Protein AF-A0A0L0G4D9-F1 (afdb_monomer_lite)

Organism: NCBI:txid667725

Radius of gyration: 20.26 Å; chains: 1; bounding box: 64×43×54 Å

Secondary structure (DSSP, 8-state):
-------------HHHHHHHHHHHTTSS--S-EEEEEEEE--STTS-HHHHHHHHH--TTHHHHTTTTS-SS-TT--B--HHHHHHH-----S-TT--HHHHHHHHHHHTT-EEEEEEEEEEE----TT-GGGTS-HHHHHHHHHHHHHHHTGGG-S-EEEE--SHHHHHHHHHS-HHHHTTEEEEEES-HHHHTTT-B--TT----B-EEEGGGGG--SSSPPPS-EEE-S-TTTSTTHHHHHHHTTPPBTTTEEE--

Foldseek 3Di:
DDDDDDDPPDDQALLNVLVCLLVVLVPDPPPAEKEFEQAAEDDPPPPVVVSVQLLPQDQSSCPQQLLAANSHDPPRTDTDPVNDVLLPDFDPPDQQPPRSNSSVLSSVVSSYGYHYHSDHPYYDYDDPPDSPVRHDPVNRLLVSLVSCCVSRQVSHQAAEEEDLDDQSVVSLVSHDPNSNVRHQAYEYQDPCQQVDPADDDPVDNDGHHYHYLCLCQDDDDSHHHDQYEYRDDPPPDPCPVVSCVVSVADRSRNYGYND

pLDDT: mean 86.11, std 17.17, range [26.81, 98.44]

Sequence (259 aa):
MQDKYTAEGGIVSDHDVHRKSIKGSAMGASKHVIVGCNVTRGDENATPRYTQWINALEGRQLLTQRYRECTLIKPTWFMSRDTFESVGSFDESGPGTPEDMIFLYKHLDNFGALAKVCEPLVMYRYHAQAQSHSVKWQDIFDLRVKHIEHHLLNRLSSFSVWSAGREGKRFYRALDPRNQTKVACFLDVKDTLIKGPGFRPSKTAVFIPIRHYTQLLVCGTDVIPRPVITCVKLNLHSGFETNMADVKLTEGYDCIYFA

InterPro domains:
  IPR029044 Nucleotide-diphospho-sugar transferases [SSF53448] (31-143)

Structure (mmCIF, N/CA/C/O backbone):
data_AF-A0A0L0G4D9-F1
#
_entry.id   AF-A0A0L0G4D9-F1
#
loop_
_atom_site.group_PDB
_atom_site.id
_atom_site.type_symbol
_atom_site.label_atom_id
_atom_site.label_alt_id
_atom_site.label_comp_id
_atom_site.label_asym_id
_atom_site.label_entity_id
_atom_site.label_seq_id
_atom_site.pdbx_PDB_ins_code
_atom_site.Cartn_x
_atom_site.Cartn_y
_atom_site.Cartn_z
_atom_site.occupancy
_atom_site.B_iso_or_equiv
_atom_site.auth_seq_id
_atom_site.auth_comp_id
_atom_site.auth_asym_id
_atom_site.auth_atom_id
_atom_site.pdbx_PDB_model_num
ATOM 1 N N . MET A 1 1 ? 36.950 -22.706 29.031 1.00 33.81 1 MET A N 1
ATOM 2 C CA . MET A 1 1 ? 37.833 -21.993 28.082 1.00 33.81 1 MET A CA 1
ATOM 3 C C . MET A 1 1 ? 38.131 -22.950 26.942 1.00 33.81 1 MET A C 1
ATOM 5 O O . MET A 1 1 ? 38.657 -24.010 27.222 1.00 33.81 1 MET A O 1
ATOM 9 N N . GLN A 1 2 ? 37.811 -22.703 25.684 1.00 27.77 2 GLN A N 1
ATOM 10 C CA . GLN A 1 2 ? 37.032 -21.642 25.067 1.00 27.77 2 GLN A CA 1
ATOM 11 C C . GLN A 1 2 ? 36.603 -22.174 23.696 1.00 27.77 2 GLN A C 1
ATOM 13 O O . GLN A 1 2 ? 37.350 -22.900 23.042 1.00 27.77 2 GLN A O 1
ATOM 18 N N . ASP A 1 3 ? 35.375 -21.837 23.344 1.00 27.42 3 ASP A N 1
ATOM 19 C CA . ASP A 1 3 ? 34.598 -22.274 22.196 1.00 27.42 3 ASP A CA 1
ATOM 20 C C . ASP A 1 3 ? 35.266 -22.060 20.835 1.00 27.42 3 ASP A C 1
ATOM 22 O O . ASP A 1 3 ? 35.927 -21.047 20.608 1.00 27.42 3 ASP A O 1
ATOM 26 N N . LYS A 1 4 ? 34.922 -22.924 19.873 1.00 26.81 4 LYS A N 1
ATOM 27 C CA . LYS A 1 4 ? 34.666 -22.489 18.493 1.00 26.81 4 LYS A CA 1
ATOM 28 C C . LYS A 1 4 ? 33.423 -23.189 17.949 1.00 26.81 4 LYS A C 1
ATOM 30 O O . LYS A 1 4 ? 33.493 -24.264 17.366 1.00 26.81 4 LYS A O 1
ATOM 35 N N . TYR A 1 5 ? 32.289 -22.522 18.153 1.00 28.48 5 TYR A N 1
ATOM 36 C CA . TYR A 1 5 ? 31.087 -22.653 17.338 1.00 28.48 5 TYR A CA 1
ATOM 37 C C . TYR A 1 5 ? 31.428 -22.319 15.879 1.00 28.48 5 TYR A C 1
ATOM 39 O O . TYR A 1 5 ? 31.816 -21.191 15.573 1.00 28.48 5 TYR A O 1
ATOM 47 N N . THR A 1 6 ? 31.255 -23.270 14.967 1.00 28.45 6 THR A N 1
ATOM 48 C CA . THR A 1 6 ? 31.086 -22.977 13.540 1.00 28.45 6 THR A CA 1
ATOM 49 C C . THR A 1 6 ? 29.610 -22.697 13.292 1.00 28.45 6 THR A C 1
ATOM 51 O O . THR A 1 6 ? 28.782 -23.604 13.312 1.00 28.45 6 THR A O 1
ATOM 54 N N . ALA A 1 7 ? 29.282 -21.418 13.118 1.00 30.83 7 ALA A N 1
ATOM 55 C CA . ALA A 1 7 ? 27.961 -20.961 12.718 1.00 30.83 7 ALA A CA 1
ATOM 56 C C . ALA A 1 7 ? 27.729 -21.278 11.232 1.00 30.83 7 ALA A C 1
ATOM 58 O O . ALA A 1 7 ? 28.380 -20.705 10.358 1.00 30.83 7 ALA A O 1
ATOM 59 N N . GLU A 1 8 ? 26.776 -22.161 10.946 1.00 31.00 8 GLU A N 1
ATOM 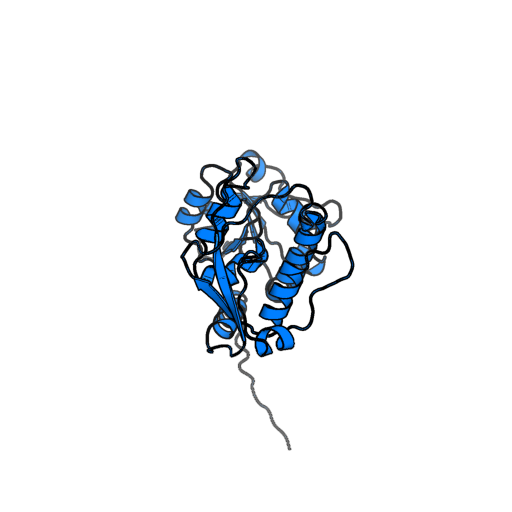60 C CA . GLU A 1 8 ? 26.164 -22.291 9.624 1.00 31.00 8 GLU A CA 1
ATOM 61 C C . GLU A 1 8 ? 25.253 -21.077 9.379 1.00 31.00 8 GLU A C 1
ATOM 63 O O . GLU A 1 8 ? 24.059 -21.072 9.677 1.00 31.00 8 GLU A O 1
ATOM 68 N N . GLY A 1 9 ? 25.841 -19.993 8.876 1.00 28.53 9 GLY A N 1
ATOM 69 C CA . GLY A 1 9 ? 25.112 -18.822 8.397 1.00 28.53 9 GLY A CA 1
ATOM 70 C C . GLY A 1 9 ? 24.553 -19.067 6.998 1.00 28.53 9 GLY A C 1
ATOM 71 O O . GLY A 1 9 ? 25.171 -18.680 6.010 1.00 28.53 9 GLY A O 1
ATOM 72 N N . GLY A 1 10 ? 23.387 -19.708 6.898 1.00 29.41 10 GLY A N 1
ATOM 73 C CA . GLY A 1 10 ? 22.626 -19.750 5.650 1.00 29.41 10 GLY A CA 1
ATOM 74 C C . GLY A 1 10 ? 22.164 -18.342 5.258 1.00 29.41 10 GLY A C 1
ATOM 75 O O . GLY A 1 10 ? 21.519 -17.657 6.053 1.00 29.41 10 GLY A O 1
ATOM 76 N N . ILE A 1 11 ? 22.493 -17.902 4.041 1.00 33.75 11 ILE A N 1
ATOM 77 C CA . ILE A 1 11 ? 22.021 -16.635 3.465 1.00 33.75 11 ILE A CA 1
ATOM 78 C C . ILE A 1 11 ? 20.498 -16.730 3.320 1.00 33.75 11 ILE A C 1
ATOM 80 O O . ILE A 1 11 ? 19.987 -17.358 2.395 1.00 33.75 11 ILE A O 1
ATOM 84 N N . VAL A 1 12 ? 19.758 -16.146 4.261 1.00 43.22 12 VAL A N 1
ATOM 85 C CA . VAL A 1 12 ? 18.301 -16.025 4.161 1.00 43.22 12 VAL A CA 1
ATOM 86 C C . VAL A 1 12 ? 18.008 -15.028 3.044 1.00 43.22 12 VAL A C 1
ATOM 88 O O . VAL A 1 12 ? 18.419 -13.874 3.131 1.00 43.22 12 VAL A O 1
ATOM 91 N N . SER A 1 13 ? 17.328 -15.468 1.985 1.00 59.47 13 SER A N 1
ATOM 92 C CA . SER A 1 13 ? 16.963 -14.584 0.876 1.00 59.47 13 SER A CA 1
ATOM 93 C C . SER A 1 13 ? 15.992 -13.488 1.349 1.00 59.47 13 SER A C 1
ATOM 95 O O . SER A 1 13 ? 15.153 -13.738 2.217 1.00 59.47 13 SER A O 1
ATOM 97 N N . ASP A 1 14 ? 16.045 -12.285 0.767 1.00 59.81 14 ASP A N 1
ATOM 98 C CA . ASP A 1 14 ? 15.102 -11.187 1.081 1.00 59.81 14 ASP A CA 1
ATOM 99 C C . ASP A 1 14 ? 13.630 -11.625 0.950 1.00 59.81 14 ASP A C 1
ATOM 101 O O . ASP A 1 14 ? 12.755 -11.216 1.722 1.00 59.81 14 ASP A O 1
ATOM 105 N N . HIS A 1 15 ? 13.375 -12.536 0.005 1.00 55.69 15 HIS A N 1
ATOM 106 C CA . HIS A 1 15 ? 12.096 -13.211 -0.191 1.00 55.69 15 HIS A CA 1
ATOM 107 C C . HIS A 1 15 ? 11.608 -13.959 1.060 1.00 55.69 15 HIS A C 1
ATOM 109 O O . HIS A 1 15 ? 10.414 -13.928 1.372 1.00 55.69 15 HIS A O 1
ATOM 115 N N . ASP A 1 16 ? 12.508 -14.612 1.792 1.00 54.03 16 ASP A N 1
ATOM 116 C CA . ASP A 1 16 ? 12.186 -15.374 2.998 1.00 54.03 16 ASP A CA 1
ATOM 117 C C . ASP A 1 16 ? 12.021 -14.479 4.230 1.00 54.03 16 ASP A C 1
ATOM 119 O O . ASP A 1 16 ? 11.174 -14.766 5.082 1.00 54.03 16 ASP A O 1
ATOM 123 N N . VAL A 1 17 ? 12.758 -13.364 4.310 1.00 56.22 17 VAL A N 1
ATOM 124 C CA . VAL A 1 17 ? 12.621 -12.364 5.387 1.00 56.22 17 VAL A CA 1
ATOM 125 C C . VAL A 1 17 ? 11.223 -11.744 5.370 1.00 56.22 17 VAL A C 1
ATOM 127 O O . VAL A 1 17 ? 10.528 -11.721 6.391 1.00 56.22 17 VAL A O 1
ATOM 130 N N . HIS A 1 18 ? 10.760 -11.305 4.197 1.00 58.62 18 HIS A N 1
ATOM 131 C CA . HIS A 1 18 ? 9.431 -10.707 4.055 1.00 58.62 18 HIS A CA 1
ATOM 132 C C . HIS A 1 18 ? 8.301 -11.726 4.267 1.00 58.62 18 HIS A C 1
ATOM 134 O O . HIS A 1 18 ? 7.323 -11.456 4.973 1.00 58.62 18 HIS A O 1
ATOM 140 N N . ARG A 1 19 ? 8.461 -12.952 3.742 1.00 59.28 19 ARG A N 1
ATOM 141 C CA . ARG A 1 19 ? 7.501 -14.046 3.972 1.00 59.28 19 ARG A CA 1
ATOM 142 C C . ARG A 1 19 ? 7.329 -14.366 5.453 1.00 59.28 19 ARG A C 1
ATOM 144 O O . ARG A 1 19 ? 6.193 -14.554 5.895 1.00 59.28 19 ARG A O 1
ATOM 151 N N . LYS A 1 20 ? 8.425 -14.402 6.216 1.00 51.56 20 LYS A N 1
ATOM 152 C CA . LYS A 1 20 ? 8.398 -14.605 7.671 1.00 51.56 20 LYS A CA 1
ATOM 153 C C . LYS A 1 20 ? 7.745 -13.432 8.402 1.00 51.56 20 LYS A C 1
ATOM 155 O O . LYS A 1 20 ? 6.961 -13.690 9.306 1.00 51.56 20 LYS A O 1
ATOM 160 N N . SER A 1 21 ? 7.972 -12.182 7.984 1.00 53.38 21 SER A N 1
ATOM 161 C CA . SER A 1 21 ? 7.319 -11.012 8.597 1.00 53.38 21 SER A CA 1
ATOM 162 C C . SER A 1 21 ? 5.794 -11.059 8.459 1.00 53.38 21 SER A C 1
ATOM 164 O O . SER A 1 21 ? 5.094 -10.835 9.437 1.00 53.38 21 SER A O 1
ATOM 166 N N . ILE A 1 22 ? 5.263 -11.393 7.277 1.00 54.75 22 ILE A N 1
ATOM 167 C CA . ILE A 1 22 ? 3.805 -11.486 7.074 1.00 54.75 22 ILE A CA 1
ATOM 168 C C . ILE A 1 22 ? 3.215 -12.700 7.793 1.00 54.75 22 ILE A C 1
ATOM 170 O O . ILE A 1 22 ? 2.137 -12.597 8.367 1.00 54.75 22 ILE A O 1
ATOM 174 N N . LYS A 1 23 ? 3.906 -13.849 7.780 1.00 47.56 23 LYS A N 1
ATOM 175 C CA . LYS A 1 23 ? 3.454 -15.046 8.509 1.00 47.56 23 LYS A CA 1
ATOM 176 C C . LYS A 1 23 ? 3.497 -14.852 10.028 1.00 47.56 23 LYS A C 1
ATOM 178 O O . LYS A 1 23 ? 2.594 -15.323 10.707 1.00 47.56 23 LYS A O 1
ATOM 183 N N . GLY A 1 24 ? 4.497 -14.138 10.548 1.00 42.47 24 GLY A N 1
ATOM 184 C CA . GLY A 1 24 ? 4.617 -13.792 11.967 1.00 42.47 24 GLY A CA 1
ATOM 185 C C . GLY A 1 24 ? 3.501 -12.863 12.447 1.00 42.47 24 GLY A C 1
ATOM 186 O O . GLY A 1 24 ? 2.993 -13.048 13.543 1.00 42.47 24 GLY A O 1
ATOM 187 N N . SER A 1 25 ? 3.040 -11.941 11.595 1.00 46.03 25 SER A N 1
ATOM 188 C CA . SER A 1 25 ? 1.852 -11.117 11.865 1.00 46.03 25 SER A CA 1
ATOM 189 C C . SER A 1 25 ? 0.518 -11.863 11.683 1.00 46.03 25 SER A C 1
ATOM 191 O O . SER A 1 25 ? -0.521 -11.324 12.046 1.00 46.03 25 SER A O 1
ATOM 193 N N . ALA A 1 26 ? 0.521 -13.071 11.104 1.00 46.53 26 ALA A N 1
ATOM 194 C CA . ALA A 1 26 ? -0.686 -13.818 10.729 1.00 46.53 26 ALA A CA 1
ATOM 195 C C . ALA A 1 26 ? -0.937 -15.103 11.548 1.00 46.53 26 ALA A C 1
ATOM 197 O O . ALA A 1 26 ? -1.935 -15.776 11.302 1.00 46.53 26 ALA A O 1
ATOM 198 N N . MET A 1 27 ? -0.080 -15.471 12.509 1.00 40.69 27 MET A N 1
ATOM 199 C CA . MET A 1 27 ? -0.262 -16.680 13.334 1.00 40.69 27 MET A CA 1
ATOM 200 C C . MET A 1 27 ? -0.238 -16.367 14.827 1.00 40.69 27 MET A C 1
ATOM 202 O O . MET A 1 27 ? 0.750 -16.569 15.526 1.00 40.69 27 MET A O 1
ATOM 206 N N . GLY A 1 28 ? -1.386 -15.900 15.296 1.00 47.34 28 GLY A N 1
ATOM 207 C CA . GLY A 1 28 ? -1.769 -15.770 16.693 1.00 47.34 28 GLY A CA 1
ATOM 208 C C . GLY A 1 28 ? -3.110 -15.050 16.728 1.00 47.34 28 GLY A C 1
ATOM 209 O O . GLY A 1 28 ? -3.285 -14.067 16.009 1.00 47.34 28 GLY A O 1
ATOM 210 N N . AL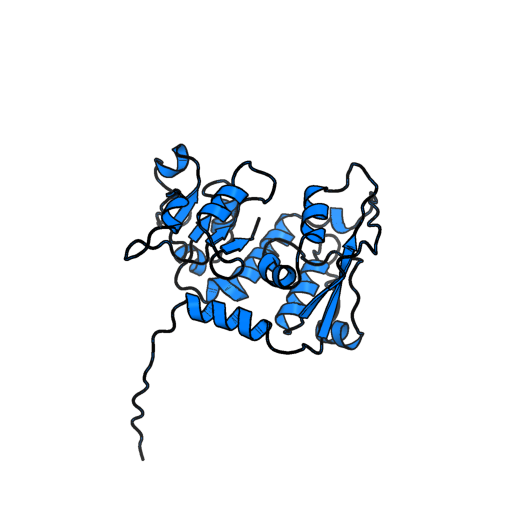A A 1 29 ? -4.081 -15.534 17.504 1.00 58.34 29 ALA A N 1
ATOM 211 C CA . ALA A 1 29 ? -5.270 -14.737 17.780 1.00 58.34 29 ALA A CA 1
ATOM 212 C C . ALA A 1 29 ? -4.804 -13.510 18.576 1.00 58.34 29 ALA A C 1
ATOM 214 O O . ALA A 1 29 ? -4.539 -13.616 19.773 1.00 58.34 29 ALA A O 1
ATOM 215 N N . SER A 1 30 ? -4.599 -12.375 17.899 1.00 71.75 30 SER A N 1
ATOM 216 C CA . SER A 1 30 ? -4.250 -11.139 18.593 1.00 71.75 30 SER A CA 1
ATOM 217 C C . SER A 1 30 ? -5.377 -10.821 19.566 1.00 71.75 30 SER A C 1
ATOM 219 O O . SER A 1 30 ? -6.550 -10.827 19.189 1.00 71.75 30 SER A O 1
ATOM 221 N N . LYS A 1 31 ? -5.027 -10.544 20.824 1.00 85.94 31 LYS A N 1
ATOM 222 C CA . LYS A 1 31 ? -5.998 -10.092 21.828 1.00 85.94 31 LYS A CA 1
ATOM 223 C C . LYS A 1 31 ? -6.624 -8.747 21.421 1.00 85.94 31 LYS A C 1
ATOM 225 O O . LYS A 1 31 ? -7.721 -8.421 21.867 1.00 85.94 31 LYS A O 1
ATOM 230 N N . HIS A 1 32 ? -5.930 -7.985 20.572 1.00 95.31 32 HIS A N 1
ATOM 231 C CA . HIS A 1 32 ? -6.297 -6.640 20.154 1.00 95.31 32 HIS A CA 1
ATOM 232 C C . HIS A 1 32 ? -6.737 -6.640 18.691 1.00 95.31 32 HIS A C 1
ATOM 234 O O . HIS A 1 32 ? -5.938 -6.879 17.783 1.00 95.31 32 HIS A O 1
ATOM 240 N N . VAL A 1 33 ? -8.020 -6.370 18.455 1.00 96.56 33 VAL A N 1
ATOM 241 C CA . VAL A 1 33 ? -8.623 -6.438 17.119 1.00 96.56 33 VAL A CA 1
ATOM 242 C C . VAL A 1 33 ? -9.446 -5.187 16.852 1.00 96.56 33 VAL A C 1
ATOM 244 O O . VAL A 1 33 ? -10.313 -4.831 17.650 1.00 96.56 33 VAL A O 1
ATOM 247 N N . ILE A 1 34 ? -9.202 -4.555 15.703 1.00 97.38 34 ILE A N 1
ATOM 248 C CA . ILE A 1 34 ? -10.100 -3.546 15.138 1.00 97.38 34 ILE A CA 1
ATOM 249 C C . ILE A 1 34 ? -10.968 -4.237 14.095 1.00 97.38 34 ILE A C 1
ATOM 251 O O . ILE A 1 34 ? -10.460 -4.821 13.133 1.00 97.38 34 ILE A O 1
ATOM 255 N N . VAL A 1 35 ? -12.281 -4.166 14.289 1.00 96.94 35 VAL A N 1
ATOM 256 C CA . VAL A 1 35 ? -13.273 -4.723 13.372 1.00 96.94 35 VAL A CA 1
ATOM 257 C C . VAL A 1 35 ? -13.941 -3.576 12.626 1.00 96.94 35 VAL A C 1
ATOM 259 O O . VAL A 1 35 ? -14.463 -2.663 13.252 1.00 96.94 35 VAL A O 1
ATOM 262 N N . GLY A 1 36 ? -13.925 -3.604 11.297 1.00 96.69 36 GLY A N 1
ATOM 263 C CA . GLY A 1 36 ? -14.732 -2.704 10.469 1.00 96.69 36 GLY A CA 1
ATOM 264 C C . GLY A 1 36 ? -15.875 -3.433 9.767 1.00 96.69 36 GLY A C 1
ATOM 265 O O . GLY A 1 36 ? -16.090 -4.632 9.956 1.00 96.69 36 GLY A O 1
ATOM 266 N N . CYS A 1 37 ? -16.582 -2.723 8.895 1.00 96.00 37 CYS A N 1
ATOM 267 C CA . CYS A 1 37 ? -17.611 -3.301 8.032 1.00 96.00 37 CYS A CA 1
ATOM 268 C C . CYS A 1 37 ? -17.605 -2.661 6.638 1.00 96.00 37 CYS A C 1
ATOM 270 O O . CYS A 1 37 ? -16.901 -1.675 6.396 1.00 96.00 37 CYS A O 1
ATOM 272 N N . ASN A 1 38 ? -18.376 -3.230 5.711 1.00 95.81 38 ASN A N 1
ATOM 273 C CA . ASN A 1 38 ? -18.648 -2.565 4.442 1.00 95.81 38 ASN A CA 1
ATOM 274 C C . ASN A 1 38 ? -19.548 -1.338 4.673 1.00 95.81 38 ASN A C 1
ATOM 276 O O . ASN A 1 38 ? -20.261 -1.230 5.673 1.00 95.81 38 ASN A O 1
ATOM 280 N N . VAL A 1 39 ? -19.538 -0.411 3.717 1.00 94.00 39 VAL A N 1
ATOM 281 C CA . VAL A 1 39 ? -20.334 0.821 3.787 1.00 94.00 39 VAL A CA 1
ATOM 282 C C . VAL A 1 39 ? -21.177 1.038 2.540 1.00 94.00 39 VAL A C 1
ATOM 284 O O . VAL A 1 39 ? -20.808 0.620 1.441 1.00 94.00 39 VAL A O 1
ATOM 287 N N . THR A 1 40 ? -22.278 1.765 2.697 1.00 92.25 40 THR A N 1
ATOM 288 C CA . THR A 1 40 ? -23.023 2.381 1.587 1.00 92.25 40 THR A CA 1
ATOM 289 C C . THR A 1 40 ? -22.783 3.887 1.565 1.00 92.25 40 THR A C 1
ATOM 291 O O . THR A 1 40 ? -22.455 4.489 2.587 1.00 92.25 40 THR A O 1
ATOM 294 N N . ARG A 1 41 ? -22.918 4.509 0.391 1.00 86.75 41 ARG A N 1
ATOM 295 C CA . ARG A 1 41 ? -22.865 5.966 0.211 1.00 86.75 41 ARG A CA 1
ATOM 296 C C . ARG A 1 41 ? -23.995 6.377 -0.725 1.00 86.75 41 ARG A C 1
ATOM 298 O O . ARG A 1 41 ? -24.153 5.746 -1.763 1.00 86.75 41 ARG A O 1
ATOM 305 N N . GLY A 1 42 ? -24.786 7.373 -0.327 1.00 69.12 42 GLY A N 1
ATOM 306 C CA . GLY A 1 42 ? -26.009 7.767 -1.039 1.00 69.12 42 GLY A CA 1
ATOM 307 C C . GLY A 1 42 ? -25.836 8.856 -2.102 1.00 69.12 42 GLY A C 1
ATOM 308 O O . GLY A 1 42 ? -26.723 9.015 -2.929 1.00 69.12 42 GLY A O 1
ATOM 309 N N . ASP A 1 43 ? -24.717 9.586 -2.100 1.00 66.81 43 ASP A N 1
ATOM 310 C CA . ASP A 1 43 ? -24.580 10.834 -2.868 1.00 66.81 43 ASP A CA 1
ATOM 311 C C . ASP A 1 43 ? -23.695 10.679 -4.119 1.00 66.81 43 ASP A C 1
ATOM 313 O O . ASP A 1 43 ? -22.709 9.944 -4.102 1.00 66.81 43 ASP A O 1
ATOM 317 N N . GLU A 1 44 ? -23.974 11.442 -5.182 1.00 53.00 44 GLU A N 1
ATOM 318 C CA . GLU A 1 44 ? -23.230 11.434 -6.464 1.00 53.00 44 GLU A CA 1
ATOM 319 C C . GLU A 1 44 ? -21.746 11.838 -6.333 1.00 53.00 44 GLU A C 1
ATOM 321 O O . GLU A 1 44 ? -20.910 11.460 -7.153 1.00 53.00 44 GLU A O 1
ATOM 326 N N . ASN A 1 45 ? -21.388 12.549 -5.258 1.00 56.69 45 ASN A N 1
ATOM 327 C CA . ASN A 1 45 ? -20.002 12.896 -4.917 1.00 56.69 45 ASN A CA 1
ATOM 328 C C . ASN A 1 45 ? -19.259 11.772 -4.166 1.00 56.69 45 ASN A C 1
ATOM 330 O O . ASN A 1 45 ? -18.091 11.931 -3.794 1.00 56.69 45 ASN A O 1
ATOM 334 N N . ALA A 1 46 ? -19.913 10.638 -3.899 1.00 59.31 46 ALA A N 1
ATOM 335 C CA . ALA A 1 46 ? -19.301 9.496 -3.240 1.00 59.31 46 ALA A CA 1
ATOM 336 C C . ALA A 1 46 ? -18.205 8.925 -4.132 1.00 59.31 46 ALA A C 1
ATOM 338 O O . ALA A 1 46 ? -18.504 8.420 -5.201 1.00 59.31 46 ALA A O 1
ATOM 339 N N . THR A 1 47 ? -16.946 8.973 -3.689 1.00 77.62 47 THR A N 1
ATOM 340 C CA . THR A 1 47 ? -15.790 8.407 -4.401 1.00 77.62 47 THR A CA 1
ATOM 341 C C . THR A 1 47 ? -16.010 6.913 -4.721 1.00 77.62 47 THR A C 1
ATOM 343 O O . THR A 1 47 ? -15.655 6.050 -3.914 1.00 77.62 47 THR A O 1
ATOM 346 N N . PRO A 1 48 ? -16.559 6.544 -5.898 1.00 83.94 48 PRO A N 1
ATOM 347 C CA . PRO A 1 48 ? -17.240 5.256 -6.043 1.00 83.94 48 PRO A CA 1
ATOM 348 C C . PRO A 1 48 ? -16.226 4.122 -6.178 1.00 83.94 48 PRO A C 1
ATOM 350 O O . PRO A 1 48 ? -16.392 3.054 -5.599 1.00 83.94 48 PRO A O 1
ATOM 353 N N . ARG A 1 49 ? -15.089 4.403 -6.828 1.00 85.19 49 ARG A N 1
ATOM 354 C CA . ARG A 1 49 ? -13.931 3.499 -6.882 1.00 85.19 49 ARG A CA 1
ATOM 355 C C . ARG A 1 49 ? -13.343 3.203 -5.506 1.00 85.19 49 ARG A C 1
ATOM 357 O O . ARG A 1 49 ? -12.880 2.093 -5.268 1.00 85.19 49 ARG A O 1
ATOM 364 N N . TYR A 1 50 ? -13.326 4.196 -4.617 1.00 87.56 50 TYR A N 1
ATOM 365 C CA . TYR A 1 50 ? -12.812 4.010 -3.263 1.00 87.56 50 TYR A CA 1
ATOM 366 C C . TYR A 1 50 ? -13.770 3.140 -2.449 1.00 87.56 50 TYR A C 1
ATOM 368 O O . TYR A 1 50 ? -13.327 2.167 -1.850 1.00 87.56 50 TYR A O 1
ATOM 376 N N . THR A 1 51 ? -15.077 3.420 -2.509 1.00 90.44 51 THR A N 1
ATOM 377 C CA . THR A 1 51 ? -16.110 2.597 -1.863 1.00 90.44 51 THR A CA 1
ATOM 378 C C . THR A 1 51 ? -16.119 1.161 -2.384 1.00 90.44 51 THR A C 1
ATOM 380 O O . THR A 1 51 ? -16.167 0.226 -1.590 1.00 90.44 51 THR A O 1
ATOM 383 N N . GLN A 1 52 ? -16.006 0.969 -3.699 1.00 91.06 52 GLN A N 1
ATOM 384 C CA . GLN A 1 52 ? -15.885 -0.361 -4.293 1.00 91.06 52 GLN A CA 1
ATOM 385 C C . GLN A 1 52 ? -14.655 -1.095 -3.754 1.00 91.06 52 GLN A C 1
ATOM 387 O O . GLN A 1 52 ? -14.757 -2.253 -3.366 1.00 91.06 52 GLN A O 1
ATOM 392 N N . TRP A 1 53 ? -13.506 -0.418 -3.692 1.00 92.81 53 TRP A N 1
ATOM 393 C CA . TRP A 1 53 ? -12.282 -1.023 -3.186 1.00 92.81 53 TRP A CA 1
ATOM 394 C C . TRP A 1 53 ? -12.381 -1.440 -1.717 1.00 92.81 53 TRP A C 1
ATOM 396 O O . TRP A 1 53 ? -12.149 -2.608 -1.419 1.00 92.81 53 TRP A O 1
ATOM 406 N N . ILE A 1 54 ? -12.734 -0.525 -0.806 1.00 93.31 54 ILE A N 1
ATOM 407 C CA . ILE A 1 54 ? -12.789 -0.845 0.632 1.00 93.31 54 ILE A CA 1
ATOM 408 C C . ILE A 1 54 ? -13.786 -1.975 0.914 1.00 93.31 54 ILE A C 1
ATOM 410 O O . ILE A 1 54 ? -13.521 -2.841 1.749 1.00 93.31 54 ILE A O 1
ATOM 414 N N . ASN A 1 55 ? -14.898 -2.018 0.172 1.00 94.81 55 ASN A N 1
ATOM 415 C CA . ASN A 1 55 ? -15.899 -3.067 0.319 1.00 94.81 55 ASN A CA 1
ATOM 416 C C . ASN A 1 55 ? -15.421 -4.413 -0.248 1.00 94.81 55 ASN A C 1
ATOM 418 O O . ASN A 1 55 ? -15.775 -5.452 0.304 1.00 94.81 55 ASN A O 1
ATOM 422 N N . ALA A 1 56 ? -14.580 -4.403 -1.286 1.00 94.62 56 ALA A N 1
ATOM 423 C CA . ALA A 1 56 ? -14.020 -5.605 -1.904 1.00 94.62 56 ALA A CA 1
ATOM 424 C C . ALA A 1 56 ? -12.838 -6.220 -1.135 1.00 94.62 56 ALA A C 1
ATOM 426 O O . ALA A 1 56 ? -12.500 -7.368 -1.392 1.00 94.62 56 ALA A O 1
ATOM 427 N N . LEU A 1 57 ? -12.207 -5.490 -0.205 1.00 94.38 57 LEU A N 1
ATOM 428 C CA . LEU A 1 57 ? -11.084 -6.019 0.579 1.00 94.38 57 LEU A CA 1
ATOM 429 C C . LEU A 1 57 ? -11.480 -7.274 1.371 1.00 94.38 57 LEU A C 1
ATOM 431 O O . LEU A 1 57 ? -12.422 -7.240 2.161 1.00 94.38 57 LEU A O 1
ATOM 435 N N . GLU A 1 58 ? -10.714 -8.347 1.228 1.00 88.56 58 GLU A N 1
ATOM 436 C CA . GLU A 1 58 ? -10.833 -9.556 2.047 1.00 88.56 58 GLU A CA 1
ATOM 437 C C . GLU A 1 58 ? -9.916 -9.500 3.282 1.00 88.56 58 GLU A C 1
ATOM 439 O O . GLU A 1 58 ? -9.015 -8.664 3.369 1.00 88.56 58 GLU A O 1
ATOM 444 N N . GLY A 1 59 ? -10.105 -10.410 4.248 1.00 89.25 59 GLY A N 1
ATOM 445 C CA . GLY A 1 59 ? -9.428 -10.358 5.555 1.00 89.25 59 GLY A CA 1
ATOM 446 C C . GLY A 1 59 ? -7.905 -10.185 5.477 1.00 89.25 59 GLY A C 1
ATOM 447 O O . GLY A 1 59 ? -7.343 -9.312 6.134 1.00 89.25 59 GLY A O 1
ATOM 448 N N . ARG A 1 60 ? -7.223 -10.941 4.605 1.00 91.31 60 ARG A N 1
ATOM 449 C CA . ARG A 1 60 ? -5.767 -10.799 4.410 1.00 91.31 60 ARG A CA 1
ATOM 450 C C . ARG A 1 60 ? -5.383 -9.480 3.725 1.00 91.31 60 ARG A C 1
ATOM 452 O O . ARG A 1 60 ? -4.329 -8.920 4.034 1.00 91.31 60 ARG A O 1
ATOM 459 N N . GLN A 1 61 ? -6.236 -8.978 2.833 1.00 94.62 61 GLN A N 1
ATOM 460 C CA . GLN A 1 61 ? -6.000 -7.744 2.084 1.00 94.62 61 GLN A CA 1
ATOM 461 C C . GLN A 1 61 ? -6.056 -6.495 2.963 1.00 94.62 61 GLN A C 1
ATOM 463 O O . GLN A 1 61 ? -5.395 -5.504 2.650 1.00 94.62 61 GLN A O 1
ATOM 468 N N . LEU A 1 62 ? -6.732 -6.566 4.117 1.00 95.50 62 LEU A N 1
ATOM 469 C CA . LEU A 1 62 ? -6.673 -5.517 5.141 1.00 95.50 62 LEU A CA 1
ATOM 470 C C . LEU A 1 62 ? -5.232 -5.224 5.578 1.00 95.50 62 LEU A C 1
ATOM 472 O O . LEU A 1 62 ? -4.877 -4.067 5.801 1.00 95.50 62 LEU A O 1
ATOM 476 N N . LEU A 1 63 ? -4.396 -6.265 5.663 1.00 94.81 63 LEU A N 1
ATOM 477 C CA . LEU A 1 63 ? -2.988 -6.135 6.018 1.00 94.81 63 LEU A CA 1
ATOM 478 C C . LEU A 1 63 ? -2.113 -5.871 4.788 1.00 94.81 63 LEU A C 1
ATOM 480 O O . LEU A 1 63 ? -1.248 -4.997 4.838 1.00 94.81 63 LEU A O 1
ATOM 484 N N . THR A 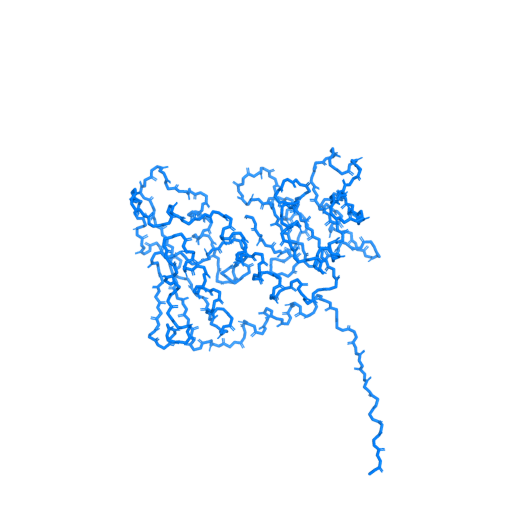1 64 ? -2.278 -6.622 3.695 1.00 94.94 64 THR A N 1
ATOM 485 C CA . THR A 1 64 ? -1.376 -6.519 2.529 1.00 94.94 64 THR A CA 1
ATOM 486 C C . THR A 1 64 ? -1.554 -5.226 1.738 1.00 94.94 64 THR A C 1
ATOM 488 O O . THR A 1 64 ? -0.591 -4.772 1.123 1.00 94.94 64 THR A O 1
ATOM 491 N N . GLN A 1 65 ? -2.724 -4.582 1.813 1.00 95.62 65 GLN A N 1
ATOM 492 C CA . GLN A 1 65 ? -2.997 -3.302 1.149 1.00 95.62 65 GLN A CA 1
ATOM 493 C C . GLN A 1 65 ? -2.909 -2.087 2.082 1.00 95.62 65 GLN A C 1
ATOM 495 O O . GLN A 1 65 ? -3.264 -0.985 1.673 1.00 95.62 65 GLN A O 1
ATOM 500 N N . ARG A 1 66 ? -2.370 -2.240 3.302 1.00 95.81 66 ARG A N 1
ATOM 501 C CA . ARG A 1 66 ? -2.184 -1.134 4.269 1.00 95.81 66 ARG A CA 1
ATOM 502 C C . ARG A 1 66 ? -1.348 0.038 3.742 1.00 95.81 66 ARG A C 1
ATOM 504 O O . ARG A 1 66 ? -1.451 1.152 4.243 1.00 95.81 66 ARG A O 1
ATOM 511 N N . TYR A 1 67 ? -0.496 -0.219 2.749 1.00 96.69 67 TYR A N 1
ATOM 512 C CA . TYR A 1 67 ? 0.341 0.797 2.106 1.00 96.69 67 TYR A CA 1
ATOM 513 C C . TYR A 1 67 ? -0.377 1.555 0.996 1.00 96.69 67 TYR A C 1
ATOM 515 O O . TYR A 1 67 ? 0.142 2.556 0.515 1.00 96.69 67 TYR A O 1
ATOM 523 N N . ARG A 1 68 ? -1.553 1.081 0.581 1.00 94.25 68 ARG A N 1
ATOM 524 C CA . ARG A 1 68 ? -2.358 1.740 -0.433 1.00 94.25 68 ARG A CA 1
ATOM 525 C C . ARG A 1 68 ? -3.131 2.899 0.171 1.00 94.25 68 ARG A C 1
ATOM 527 O O . ARG A 1 68 ? -3.006 4.015 -0.307 1.00 94.25 68 ARG A O 1
ATOM 534 N N . GLU A 1 69 ? -3.922 2.635 1.200 1.00 92.12 69 GLU A N 1
ATOM 535 C CA . GLU A 1 69 ? -4.742 3.615 1.917 1.00 92.12 69 GLU A CA 1
ATOM 536 C C . GLU A 1 69 ? -5.249 2.964 3.218 1.00 92.12 69 GLU A C 1
ATOM 538 O O . GLU A 1 69 ? -5.005 1.776 3.445 1.00 92.12 69 GLU A O 1
ATOM 543 N N . CYS A 1 70 ? -5.968 3.703 4.066 1.00 92.50 70 CYS A N 1
ATOM 544 C CA . CYS A 1 70 ? -6.633 3.131 5.239 1.00 92.50 70 CYS A CA 1
ATOM 545 C C . CYS A 1 70 ? -7.610 2.002 4.829 1.00 92.50 70 CYS A C 1
ATOM 547 O O . CYS A 1 70 ? -8.583 2.246 4.108 1.00 92.50 70 CYS A O 1
ATOM 549 N N . THR A 1 71 ? -7.332 0.760 5.251 1.00 94.69 71 THR A N 1
ATOM 550 C CA . THR A 1 71 ? -8.027 -0.460 4.783 1.00 94.69 71 THR A CA 1
ATOM 551 C C . THR A 1 71 ? -9.326 -0.765 5.524 1.00 94.69 71 THR A C 1
ATOM 553 O O . THR A 1 71 ? -10.150 -1.532 5.028 1.00 94.69 71 THR A O 1
ATOM 556 N N . LEU A 1 72 ? -9.543 -0.132 6.676 1.00 94.25 72 LEU A N 1
ATOM 557 C CA . LEU A 1 72 ? -10.830 -0.074 7.357 1.00 94.25 72 LEU A CA 1
ATOM 558 C C . LEU A 1 72 ? -11.243 1.386 7.444 1.00 94.25 72 LEU A C 1
ATOM 560 O O . LEU A 1 72 ? -10.545 2.197 8.042 1.00 94.25 72 LEU A O 1
ATOM 564 N N . ILE A 1 73 ? -12.390 1.735 6.879 1.00 90.81 73 ILE A N 1
ATOM 565 C CA . ILE A 1 73 ? -12.837 3.124 6.867 1.00 90.81 73 ILE A CA 1
ATOM 566 C C . ILE A 1 73 ? -13.479 3.497 8.212 1.00 90.81 73 ILE A C 1
ATOM 568 O O . ILE A 1 73 ? -14.337 2.766 8.710 1.00 90.81 73 ILE A O 1
ATOM 572 N N . LYS A 1 74 ? -13.149 4.643 8.813 1.00 89.75 74 LYS A N 1
ATOM 573 C CA . LYS A 1 74 ? -14.022 5.204 9.857 1.00 89.75 74 LYS A CA 1
ATOM 574 C C . LYS A 1 74 ? -15.355 5.667 9.249 1.00 89.75 74 LYS A C 1
ATOM 576 O O . LYS A 1 74 ? -15.393 5.970 8.067 1.00 89.75 74 LYS A O 1
ATOM 581 N N . PRO A 1 75 ? -16.471 5.707 9.990 1.00 91.25 75 PRO A N 1
ATOM 582 C CA . PRO A 1 75 ? -16.615 5.376 11.403 1.00 91.25 75 PRO A CA 1
ATOM 583 C C . PRO A 1 75 ? -16.944 3.889 11.641 1.00 91.25 75 PRO A C 1
ATOM 585 O O . PRO A 1 75 ? -17.595 3.568 12.624 1.00 91.25 75 PRO A O 1
ATOM 588 N N . THR A 1 76 ? -16.536 2.962 10.762 1.00 94.69 76 THR A N 1
ATOM 589 C CA . THR A 1 76 ? -16.936 1.543 10.898 1.00 94.69 76 THR A CA 1
ATOM 590 C C . THR A 1 76 ? -16.248 0.799 12.038 1.00 94.69 76 THR A C 1
ATOM 592 O O . THR A 1 76 ? -16.599 -0.344 12.311 1.00 94.69 76 THR A O 1
ATOM 595 N N . TRP A 1 77 ? -15.247 1.411 12.668 1.00 96.06 77 TRP A N 1
ATOM 596 C CA . TRP A 1 77 ? -14.369 0.740 13.612 1.00 96.06 77 TRP A CA 1
ATOM 597 C C . TRP A 1 77 ? -15.086 0.409 14.917 1.00 96.06 77 TRP A C 1
ATOM 599 O O . TRP A 1 77 ? -15.583 1.290 15.614 1.00 96.06 77 TRP A O 1
ATOM 609 N N . PHE A 1 78 ? -15.041 -0.865 15.276 1.00 96.12 78 PHE A N 1
ATOM 610 C CA . PHE A 1 78 ? -15.462 -1.405 16.553 1.00 96.12 78 PHE A CA 1
ATOM 611 C C . PHE A 1 78 ? -14.287 -2.156 17.182 1.00 96.12 78 PHE A C 1
ATOM 613 O O . PHE A 1 78 ? -13.641 -2.980 16.533 1.00 96.12 78 PHE A O 1
ATOM 620 N N . MET A 1 79 ? -13.979 -1.848 18.438 1.00 96.75 79 MET A N 1
ATOM 621 C CA . MET A 1 79 ? -12.866 -2.450 19.170 1.00 96.75 79 MET A CA 1
ATOM 622 C C . MET A 1 79 ? -13.125 -2.387 20.677 1.00 96.75 79 MET A C 1
ATOM 624 O O . MET A 1 79 ? -13.903 -1.555 21.145 1.00 96.75 79 MET A O 1
ATOM 628 N N . SER A 1 80 ? -12.473 -3.259 21.448 1.00 96.69 80 SER A N 1
ATOM 629 C CA . SER A 1 80 ? -12.536 -3.193 22.911 1.00 96.69 80 SER A CA 1
ATOM 630 C C . SER A 1 80 ? -11.791 -1.968 23.453 1.00 96.69 80 SER A C 1
ATOM 632 O O . SER A 1 80 ? -10.876 -1.451 22.808 1.00 96.69 80 SER A O 1
ATOM 634 N N . ARG A 1 81 ? -12.131 -1.552 24.679 1.00 96.31 81 ARG A N 1
ATOM 635 C CA . ARG A 1 81 ? -11.365 -0.539 25.423 1.00 96.31 81 ARG A CA 1
ATOM 636 C C . ARG A 1 81 ? -9.886 -0.920 25.519 1.00 96.31 81 ARG A C 1
ATOM 638 O O . ARG A 1 81 ? -9.048 -0.106 25.161 1.00 96.31 81 ARG A O 1
ATOM 645 N N . ASP A 1 82 ? -9.584 -2.166 25.885 1.00 96.25 82 ASP A N 1
ATOM 646 C CA . ASP A 1 82 ? -8.211 -2.685 25.936 1.00 96.25 82 ASP A CA 1
ATOM 647 C C . ASP A 1 82 ? -7.474 -2.535 24.596 1.00 96.25 82 ASP A C 1
ATOM 649 O O . ASP A 1 82 ? -6.286 -2.233 24.573 1.00 96.25 82 ASP A O 1
ATOM 653 N N . THR A 1 83 ? -8.158 -2.755 23.463 1.00 96.25 83 THR A N 1
ATOM 654 C CA . THR A 1 83 ? -7.568 -2.543 22.130 1.00 96.25 83 THR A CA 1
ATOM 655 C C . THR A 1 83 ? -7.245 -1.074 21.918 1.00 96.25 83 THR A C 1
ATOM 657 O O . THR A 1 83 ? -6.122 -0.757 21.543 1.00 96.25 83 THR A O 1
ATOM 660 N N . PHE A 1 84 ? -8.183 -0.176 22.212 1.00 97.12 84 PHE A N 1
ATOM 661 C CA . PHE A 1 84 ? -7.951 1.261 22.096 1.00 97.12 84 PHE A CA 1
ATOM 662 C C . PHE A 1 84 ? -6.781 1.727 22.977 1.00 97.12 84 PHE A C 1
ATOM 664 O O . PHE A 1 84 ? -5.848 2.361 22.490 1.00 97.12 84 PHE A O 1
ATOM 671 N N . GLU A 1 85 ? -6.778 1.340 24.252 1.00 95.94 85 GLU A N 1
ATOM 672 C CA . GLU A 1 85 ? -5.738 1.706 25.219 1.00 95.94 85 GLU A CA 1
ATOM 673 C C . GLU A 1 85 ? -4.365 1.123 24.854 1.00 95.94 85 GLU A C 1
ATOM 675 O O . GLU A 1 85 ? -3.351 1.771 25.103 1.00 95.94 85 GLU A O 1
ATOM 680 N N . SER A 1 86 ? -4.315 -0.042 24.194 1.00 95.50 86 SER A N 1
ATOM 681 C CA . SER A 1 86 ? -3.057 -0.612 23.691 1.00 95.50 86 SER A CA 1
ATOM 682 C C . SER A 1 86 ? -2.405 0.223 22.582 1.00 95.50 86 SER A C 1
ATOM 684 O O . SER A 1 86 ? -1.193 0.149 22.401 1.00 95.50 86 SER A O 1
ATOM 686 N N . VAL A 1 87 ? -3.187 1.013 21.839 1.00 96.12 87 VAL A N 1
ATOM 687 C CA . VAL A 1 87 ? -2.697 1.920 20.786 1.00 96.12 87 VAL A CA 1
ATOM 688 C C . VAL A 1 87 ? -2.408 3.311 21.355 1.00 96.12 87 VAL A C 1
ATOM 690 O O . VAL A 1 87 ? -1.446 3.965 20.946 1.00 96.12 87 VAL A O 1
ATOM 693 N N . GLY A 1 88 ? -3.236 3.754 22.304 1.00 95.00 88 GLY A N 1
ATOM 694 C CA . GLY A 1 88 ? -3.220 5.092 22.886 1.00 95.00 88 GLY A CA 1
ATOM 695 C C . GLY A 1 88 ? -4.323 5.987 22.316 1.00 95.00 88 GLY A C 1
ATOM 696 O O . GLY A 1 88 ? -5.350 5.515 21.838 1.00 95.00 88 GLY A O 1
ATOM 697 N N . SER A 1 89 ? -4.129 7.304 22.383 1.00 93.00 89 SER A N 1
ATOM 698 C CA . SER A 1 89 ? -5.087 8.279 21.853 1.00 93.00 89 SER A CA 1
ATOM 699 C C . SER A 1 89 ? -4.932 8.498 20.344 1.00 93.00 89 SER A C 1
ATOM 701 O O . SER A 1 89 ? -3.900 8.179 19.739 1.00 93.00 89 SER A O 1
ATOM 703 N N . PHE A 1 90 ? -5.951 9.110 19.737 1.00 94.38 90 PHE A N 1
ATOM 704 C CA . PHE A 1 90 ? -5.804 9.704 18.410 1.00 94.38 90 PHE A CA 1
ATOM 705 C C . PHE A 1 90 ? -4.779 10.841 18.435 1.00 94.38 90 PHE A C 1
ATOM 707 O O . PHE A 1 90 ? -4.483 11.421 19.482 1.00 94.38 90 PHE A O 1
ATOM 714 N N . ASP A 1 91 ? -4.207 11.113 17.267 1.00 93.31 91 ASP A N 1
ATOM 715 C CA . ASP A 1 91 ? -3.338 12.266 17.079 1.00 93.31 91 ASP A CA 1
ATOM 716 C C . ASP A 1 91 ? -4.203 13.525 16.934 1.00 93.31 91 ASP A C 1
ATOM 718 O O . ASP A 1 91 ? -4.989 13.637 15.994 1.00 93.31 91 ASP A O 1
ATOM 722 N N . GLU A 1 92 ? -4.077 14.446 17.890 1.00 91.75 92 GLU A N 1
ATOM 723 C CA . GLU A 1 92 ? -4.856 15.688 17.967 1.00 91.75 92 GLU A CA 1
ATOM 724 C C . GLU A 1 92 ? -4.029 16.920 17.561 1.00 91.75 92 GLU A C 1
ATOM 726 O O . GLU A 1 92 ? -4.330 18.041 17.968 1.00 91.75 92 GLU A O 1
ATOM 731 N N . SER A 1 93 ? -2.994 16.744 16.728 1.00 90.31 93 SER A N 1
ATOM 732 C CA . SER A 1 93 ? -2.120 17.841 16.267 1.00 90.31 93 SER A CA 1
ATOM 733 C C . SER A 1 93 ? -2.840 18.950 15.476 1.00 90.31 93 SER A C 1
ATOM 735 O O . SER A 1 93 ? -2.241 19.982 15.170 1.00 90.31 93 SER A O 1
ATOM 737 N N . GLY A 1 94 ? -4.127 18.770 15.164 1.00 86.69 94 GLY A N 1
ATOM 738 C CA . GLY A 1 94 ? -5.016 19.791 14.615 1.00 86.69 94 GLY A CA 1
ATOM 739 C C . GLY A 1 94 ? -5.643 19.405 13.272 1.00 86.69 94 GLY A C 1
ATOM 740 O O . GLY A 1 94 ? -5.453 18.282 12.790 1.00 86.69 94 GLY A O 1
ATOM 741 N N . PRO A 1 95 ? -6.401 20.329 12.647 1.00 84.62 95 PRO A N 1
ATOM 742 C CA . PRO A 1 95 ? -7.026 20.106 11.347 1.00 84.62 95 PRO A CA 1
ATOM 743 C C . PRO A 1 95 ? -6.008 19.670 10.290 1.00 84.62 95 PRO A C 1
ATOM 745 O O . PRO A 1 95 ? -4.936 20.258 10.158 1.00 84.62 95 PRO A O 1
ATOM 748 N N . GLY A 1 96 ? -6.365 18.650 9.517 1.00 85.75 96 GLY A N 1
ATOM 749 C CA . GLY A 1 96 ? -5.525 18.074 8.470 1.00 85.75 96 GLY A CA 1
ATOM 750 C C . GLY A 1 96 ? -4.652 16.905 8.915 1.00 85.75 96 GLY A C 1
ATOM 751 O O . GLY A 1 96 ? -4.025 16.275 8.065 1.00 85.75 96 GLY A O 1
ATOM 752 N N . THR A 1 97 ? -4.656 16.566 10.205 1.00 91.88 97 THR A N 1
ATOM 753 C CA . THR A 1 97 ? -4.011 15.351 10.714 1.00 91.88 97 THR A CA 1
ATOM 754 C C . THR A 1 97 ? -4.742 14.114 10.176 1.00 91.88 97 THR A C 1
ATOM 756 O O . THR A 1 97 ? -5.944 14.012 10.384 1.00 91.88 97 THR A O 1
ATOM 759 N N . PRO A 1 98 ? -4.070 13.172 9.489 1.00 94.12 98 PRO A N 1
ATOM 760 C CA . PRO A 1 98 ? -4.653 11.895 9.058 1.00 94.12 98 PRO A CA 1
ATOM 761 C C . PRO A 1 98 ? -4.688 10.890 10.227 1.00 94.12 98 PRO A C 1
ATOM 763 O O . PRO A 1 98 ? -4.045 9.835 10.202 1.00 94.12 98 PRO A O 1
ATOM 766 N N . GLU A 1 99 ? -5.419 11.244 11.278 1.00 94.81 99 GLU A N 1
ATOM 767 C CA . GLU A 1 99 ? -5.487 10.571 12.575 1.00 94.81 99 GLU A CA 1
ATOM 768 C C . GLU A 1 99 ? -5.905 9.101 12.469 1.00 94.81 99 GLU A C 1
ATOM 770 O O . GLU A 1 99 ? -5.376 8.251 13.188 1.00 94.81 99 GLU A O 1
ATOM 775 N N . ASP A 1 100 ? -6.802 8.785 11.533 1.00 94.31 100 ASP A N 1
ATOM 776 C CA . ASP A 1 100 ? -7.263 7.420 11.278 1.00 94.31 100 ASP A CA 1
ATOM 777 C C . ASP A 1 100 ? -6.115 6.521 10.818 1.00 94.31 100 ASP A C 1
ATOM 779 O O . ASP A 1 100 ? -5.900 5.440 11.363 1.00 94.31 100 ASP A O 1
ATOM 783 N N . MET A 1 101 ? -5.335 6.972 9.833 1.00 95.50 101 MET A N 1
ATOM 784 C CA . MET A 1 101 ? -4.213 6.191 9.312 1.00 95.50 101 MET A CA 1
ATOM 785 C C . MET A 1 101 ? -3.097 6.064 10.352 1.00 95.50 101 MET A C 1
ATOM 787 O O . MET A 1 101 ? -2.520 4.987 10.494 1.00 95.50 101 MET A O 1
ATOM 791 N N . ILE A 1 102 ? -2.829 7.131 11.112 1.00 96.69 102 ILE A N 1
ATOM 792 C CA . ILE A 1 102 ? -1.847 7.109 12.204 1.00 96.69 102 ILE A CA 1
ATOM 793 C C . ILE A 1 102 ? -2.247 6.072 13.260 1.00 96.69 102 ILE A C 1
ATOM 795 O O . ILE A 1 102 ? -1.414 5.263 13.668 1.00 96.69 102 ILE A O 1
ATOM 799 N N . PHE A 1 103 ? -3.514 6.061 13.681 1.00 97.31 103 PHE A N 1
ATOM 800 C CA . PHE A 1 103 ? -4.011 5.090 14.654 1.00 97.31 103 PHE A CA 1
ATOM 801 C C . PHE A 1 103 ? -3.945 3.659 14.108 1.00 97.31 103 PHE A C 1
ATOM 803 O O . PHE A 1 103 ? -3.474 2.762 14.805 1.00 97.31 103 PHE A O 1
ATOM 810 N N . LEU A 1 104 ? -4.361 3.441 12.853 1.00 97.00 104 LEU A N 1
ATOM 811 C CA . LEU A 1 104 ? -4.293 2.126 12.209 1.00 97.00 104 LEU A CA 1
ATOM 812 C C . LEU A 1 104 ? -2.852 1.599 12.168 1.00 97.00 104 LEU A C 1
ATOM 814 O O . LEU A 1 104 ? -2.621 0.429 12.458 1.00 97.00 104 LEU A O 1
ATOM 818 N N . TYR A 1 105 ? -1.880 2.447 11.823 1.00 97.38 105 TYR A N 1
ATOM 819 C CA . TYR A 1 105 ? -0.473 2.052 11.785 1.00 97.38 105 TYR A CA 1
ATOM 820 C C . TYR A 1 105 ? 0.075 1.746 13.174 1.00 97.38 105 TYR A C 1
ATOM 822 O O . TYR A 1 105 ? 0.639 0.673 13.346 1.00 97.38 105 TYR A O 1
ATOM 830 N N . LYS A 1 106 ? -0.189 2.582 14.185 1.00 97.12 106 LYS A N 1
ATOM 831 C CA . LYS A 1 106 ? 0.189 2.270 15.576 1.00 97.12 106 LYS A CA 1
ATOM 832 C C . LYS A 1 106 ? -0.411 0.941 16.054 1.00 97.12 106 LYS A C 1
ATOM 834 O O . LYS A 1 106 ? 0.276 0.152 16.693 1.00 97.12 106 LYS A O 1
ATOM 839 N N . HIS A 1 107 ? -1.671 0.664 15.710 1.00 97.19 107 HIS A N 1
ATOM 840 C CA . HIS A 1 107 ? -2.321 -0.617 16.012 1.00 97.19 107 HIS A CA 1
ATOM 841 C C . HIS A 1 107 ? -1.589 -1.803 15.380 1.00 97.19 107 HIS A C 1
ATOM 843 O O . HIS A 1 107 ? -1.322 -2.794 16.055 1.00 97.19 107 HIS A O 1
ATOM 849 N N . LEU A 1 108 ? -1.222 -1.697 14.101 1.00 95.62 108 LEU A N 1
ATOM 850 C CA . LEU A 1 108 ? -0.462 -2.736 13.403 1.00 95.62 108 LEU A CA 1
ATOM 851 C C . LEU A 1 108 ? 0.964 -2.894 13.955 1.00 95.62 108 LEU A C 1
ATOM 853 O O . LEU A 1 108 ? 1.454 -4.020 14.061 1.00 95.62 108 LEU A O 1
ATOM 857 N N . ASP A 1 109 ? 1.606 -1.792 14.342 1.00 94.62 109 ASP A N 1
ATOM 858 C CA . ASP A 1 109 ? 2.944 -1.776 14.944 1.00 94.62 109 ASP A CA 1
ATOM 859 C C . ASP A 1 109 ? 2.949 -2.462 16.317 1.00 94.62 109 ASP A C 1
ATOM 861 O O . ASP A 1 109 ? 3.919 -3.130 16.673 1.00 94.62 109 ASP A O 1
ATOM 865 N N . ASN A 1 110 ? 1.821 -2.398 17.029 1.00 94.44 110 ASN A N 1
ATOM 866 C CA . ASN A 1 110 ? 1.572 -3.108 18.283 1.00 94.44 110 ASN A CA 1
ATOM 867 C C . ASN A 1 110 ? 1.046 -4.544 18.075 1.00 94.44 110 ASN A C 1
ATOM 869 O O . ASN A 1 110 ? 0.477 -5.137 18.991 1.00 94.44 110 ASN A O 1
ATOM 873 N N . PHE A 1 111 ? 1.236 -5.125 16.884 1.00 93.25 111 PHE A N 1
ATOM 874 C CA . PHE A 1 111 ? 0.796 -6.483 16.523 1.00 93.25 111 PHE A CA 1
ATOM 875 C C . PHE A 1 111 ? -0.725 -6.703 16.639 1.00 93.25 111 PHE A C 1
ATOM 877 O O . PHE A 1 111 ? -1.211 -7.827 16.825 1.00 93.25 111 PHE A O 1
ATOM 884 N N . GLY A 1 112 ? -1.499 -5.626 16.522 1.00 95.19 112 GLY A N 1
ATOM 885 C CA . GLY A 1 112 ? -2.948 -5.668 16.461 1.00 95.19 112 GLY A CA 1
ATOM 886 C C . GLY A 1 112 ? -3.452 -6.304 15.164 1.00 95.19 112 GLY A C 1
ATOM 887 O O . GLY A 1 112 ? -2.860 -6.147 14.094 1.00 95.19 112 GLY A O 1
ATOM 888 N N . ALA A 1 113 ? -4.571 -7.023 15.244 1.00 95.38 113 ALA A N 1
ATOM 889 C CA . ALA A 1 113 ? -5.213 -7.625 14.078 1.00 95.38 113 ALA A CA 1
ATOM 890 C C . ALA A 1 113 ? -6.323 -6.730 13.510 1.00 95.38 113 ALA A C 1
ATOM 892 O O . ALA A 1 113 ? -6.932 -5.924 14.219 1.00 95.38 113 ALA A O 1
ATOM 893 N N . LEU A 1 114 ? -6.604 -6.907 12.219 1.00 96.38 114 LEU A N 1
ATOM 894 C CA . LEU A 1 114 ? -7.723 -6.276 11.525 1.00 96.38 114 LEU A CA 1
ATOM 895 C C . LEU A 1 114 ? -8.721 -7.349 11.102 1.00 96.38 114 LEU A C 1
ATOM 897 O O . LEU A 1 114 ? -8.330 -8.395 10.584 1.00 96.38 114 LEU A O 1
ATOM 901 N N . ALA A 1 115 ? -10.005 -7.064 11.278 1.00 95.81 115 ALA A N 1
ATOM 902 C CA . ALA A 1 115 ? -11.093 -7.889 10.775 1.00 95.81 115 ALA A CA 1
ATOM 903 C C . ALA A 1 115 ? -12.149 -7.015 10.094 1.00 95.81 115 ALA A C 1
ATOM 905 O O . ALA A 1 115 ? -12.258 -5.816 10.359 1.00 95.81 115 ALA A O 1
ATOM 906 N N . LYS A 1 116 ? -12.943 -7.616 9.206 1.00 95.25 116 LYS A N 1
ATOM 907 C CA . LYS A 1 116 ? -14.039 -6.922 8.532 1.00 95.25 116 LYS A CA 1
ATOM 908 C C . LYS A 1 116 ? -15.262 -7.819 8.425 1.00 95.25 116 LYS A C 1
ATOM 910 O O . LYS A 1 116 ? -15.153 -8.959 7.983 1.00 95.25 116 LYS A O 1
ATOM 915 N N . VAL A 1 117 ? -16.419 -7.270 8.777 1.00 95.56 117 VAL A N 1
ATOM 916 C CA . VAL A 1 117 ? -17.722 -7.851 8.449 1.00 95.56 117 VAL A CA 1
ATOM 917 C C . VAL A 1 117 ? -18.088 -7.436 7.024 1.00 95.56 117 VAL A C 1
ATOM 919 O O . VAL A 1 117 ? -18.205 -6.246 6.730 1.00 95.56 117 VAL A O 1
ATOM 922 N N . CYS A 1 118 ? -18.273 -8.400 6.123 1.00 94.69 118 CYS A N 1
ATOM 923 C CA . CYS A 1 118 ? -18.569 -8.149 4.705 1.00 94.69 118 CYS A CA 1
ATOM 924 C C . CYS A 1 118 ? -20.036 -7.759 4.440 1.00 94.69 118 CYS A C 1
ATOM 926 O O . CYS A 1 118 ? -20.588 -8.080 3.391 1.00 94.69 118 CYS A O 1
ATOM 928 N N . GLU A 1 119 ? -20.654 -7.028 5.365 1.00 94.81 119 GLU A N 1
ATOM 929 C CA . GLU A 1 119 ? -22.025 -6.528 5.269 1.00 94.81 119 GLU A CA 1
ATOM 930 C C . GLU A 1 119 ? -22.032 -4.999 5.367 1.00 94.81 119 GLU A C 1
ATOM 932 O O . GLU A 1 119 ? -21.235 -4.429 6.122 1.00 94.81 119 GLU A O 1
ATOM 937 N N . PRO A 1 120 ? -22.878 -4.306 4.583 1.00 93.94 120 PRO A N 1
ATOM 938 C CA . PRO A 1 120 ? -22.970 -2.854 4.615 1.00 93.94 120 PRO A CA 1
ATOM 939 C C . PRO A 1 120 ? -23.735 -2.371 5.856 1.00 93.94 120 PRO A C 1
ATOM 941 O O . PRO A 1 120 ? -24.925 -2.073 5.779 1.00 93.94 120 PRO A O 1
ATOM 944 N N . LEU A 1 121 ? -23.055 -2.277 7.000 1.00 95.44 121 LEU A N 1
ATOM 945 C CA . LEU A 1 121 ? -23.688 -1.926 8.282 1.00 95.44 121 LEU A CA 1
ATOM 946 C C . LEU A 1 121 ? -23.707 -0.415 8.567 1.00 95.44 121 LEU A C 1
ATOM 948 O O . LEU A 1 121 ? -24.381 0.030 9.494 1.00 95.44 121 LEU A O 1
ATOM 952 N N . VAL A 1 122 ? -22.981 0.386 7.780 1.00 93.38 122 VAL A N 1
ATOM 953 C CA . VAL A 1 122 ? -22.901 1.846 7.944 1.00 93.38 122 VAL A CA 1
ATOM 954 C C . VAL A 1 122 ? -23.211 2.558 6.629 1.00 93.38 122 VAL A C 1
ATOM 956 O O . VAL A 1 122 ? -22.606 2.286 5.590 1.00 93.38 122 VAL A O 1
ATOM 959 N N . MET A 1 123 ? -24.117 3.537 6.687 1.00 90.81 123 MET A N 1
ATOM 960 C CA . MET A 1 123 ? -24.298 4.524 5.623 1.00 90.81 123 MET A CA 1
ATOM 961 C C . MET A 1 123 ? -23.343 5.696 5.864 1.00 90.81 123 MET A C 1
ATOM 963 O O . MET A 1 123 ? -23.556 6.517 6.756 1.00 90.81 123 MET A O 1
ATOM 967 N N . TYR A 1 124 ? -22.280 5.779 5.069 1.00 87.31 124 TYR A N 1
ATOM 968 C CA . TYR A 1 124 ? -21.328 6.881 5.129 1.00 87.31 124 TYR A CA 1
ATOM 969 C C . TYR A 1 124 ? -21.912 8.077 4.371 1.00 87.31 124 TYR A C 1
ATOM 971 O O . TYR A 1 124 ? -21.920 8.113 3.138 1.00 87.31 124 TYR A O 1
ATOM 979 N N . ARG A 1 125 ? -22.403 9.064 5.121 1.00 83.75 125 ARG A N 1
ATOM 980 C CA . ARG A 1 125 ? -22.991 10.293 4.580 1.00 83.75 125 ARG A CA 1
ATOM 981 C C . ARG A 1 125 ? -21.915 11.335 4.290 1.00 83.75 125 ARG A C 1
ATOM 983 O O . ARG A 1 125 ? -21.053 11.586 5.131 1.00 83.75 125 ARG A O 1
ATOM 990 N N . TYR A 1 126 ? -21.979 11.955 3.117 1.00 80.31 126 TYR A N 1
ATOM 991 C CA . TYR A 1 126 ? -21.139 13.104 2.808 1.00 80.31 126 TYR A CA 1
ATOM 992 C C . TYR A 1 126 ? -21.630 14.348 3.562 1.00 80.31 126 TYR A C 1
ATOM 994 O O . TYR A 1 126 ? -22.831 14.575 3.696 1.00 80.31 126 TYR A O 1
ATOM 1002 N N . HIS A 1 127 ? -20.705 15.181 4.037 1.00 81.06 127 HIS A N 1
ATOM 1003 C CA . HIS A 1 127 ? -21.034 16.495 4.579 1.00 81.06 127 HIS A CA 1
ATOM 1004 C C . HIS A 1 127 ? -19.947 17.504 4.209 1.00 81.06 127 HIS A C 1
ATOM 1006 O O . HIS A 1 127 ? -18.761 17.214 4.347 1.00 81.06 127 HIS A O 1
ATOM 1012 N N . ALA A 1 128 ? -20.339 18.709 3.786 1.00 82.88 128 ALA A N 1
ATOM 1013 C CA . ALA A 1 128 ? -19.410 19.734 3.296 1.00 82.88 128 ALA A CA 1
ATOM 1014 C C . ALA A 1 128 ? -18.395 20.210 4.354 1.00 82.88 128 ALA A C 1
ATOM 1016 O O . ALA A 1 128 ? -17.318 20.689 4.016 1.00 82.88 128 ALA A O 1
ATOM 1017 N N . GLN A 1 129 ? -18.725 20.057 5.640 1.00 82.12 129 GLN A N 1
ATOM 1018 C CA . GLN A 1 129 ? -17.851 20.410 6.767 1.00 82.12 129 GLN A CA 1
ATOM 1019 C C . GLN A 1 129 ? -17.022 19.223 7.293 1.00 82.12 129 GLN A C 1
ATOM 1021 O O . GLN A 1 129 ? -16.499 19.286 8.404 1.00 82.12 129 GLN A O 1
ATOM 1026 N N . ALA A 1 130 ? -16.928 18.113 6.551 1.00 81.94 130 ALA A N 1
ATOM 1027 C CA . ALA A 1 130 ? -16.142 16.962 6.983 1.00 81.94 130 ALA A CA 1
ATOM 1028 C C . ALA A 1 130 ? -14.657 17.332 7.148 1.00 81.94 130 ALA A C 1
ATOM 1030 O O . ALA A 1 130 ? -14.028 17.859 6.228 1.00 81.94 130 ALA A O 1
ATOM 1031 N N . GLN A 1 131 ? -14.076 16.994 8.305 1.00 81.25 131 GLN A N 1
ATOM 1032 C CA . GLN A 1 131 ? -12.664 17.269 8.605 1.00 81.25 131 GLN A CA 1
ATOM 1033 C C . GLN A 1 131 ? -11.707 16.589 7.620 1.00 81.25 131 GLN A C 1
ATOM 1035 O O . GLN A 1 131 ? -10.639 17.128 7.341 1.00 81.25 131 GLN A O 1
ATOM 1040 N N . SER A 1 132 ? -12.121 15.487 6.989 1.00 78.56 132 SER A N 1
ATOM 1041 C CA . SER A 1 132 ? -11.363 14.810 5.932 1.00 78.56 132 SER A CA 1
ATOM 1042 C C . SER A 1 132 ? -10.991 15.720 4.753 1.00 78.56 132 SER A C 1
ATOM 1044 O O . SER A 1 132 ? -10.047 15.417 4.034 1.00 78.56 132 SER A O 1
ATOM 1046 N N . HIS A 1 133 ? -11.699 16.838 4.541 1.00 83.19 133 HIS A N 1
ATOM 1047 C CA . HIS A 1 133 ? -11.341 17.830 3.521 1.00 83.19 133 HIS A CA 1
ATOM 1048 C C . HIS A 1 133 ? -10.070 18.621 3.847 1.00 83.19 133 HIS A C 1
ATOM 1050 O O . HIS A 1 133 ? -9.420 19.130 2.936 1.00 83.19 133 HIS A O 1
ATOM 1056 N N . SER A 1 134 ? -9.715 18.728 5.128 1.00 87.00 134 SER A N 1
ATOM 1057 C CA . SER A 1 134 ? -8.501 19.417 5.574 1.00 87.00 134 SER A CA 1
ATOM 1058 C C . SER A 1 134 ? -7.243 18.553 5.446 1.00 87.00 134 SER A C 1
ATOM 1060 O O . SER A 1 134 ? -6.137 19.092 5.392 1.00 87.00 134 SER A O 1
ATOM 1062 N N . VAL A 1 135 ? -7.401 17.226 5.359 1.00 90.31 135 VAL A N 1
ATOM 1063 C CA . VAL A 1 135 ? -6.292 16.271 5.249 1.00 90.31 135 VAL A CA 1
ATOM 1064 C C . VAL A 1 135 ? -5.706 16.329 3.843 1.00 90.31 135 VAL A C 1
ATOM 1066 O O . VAL A 1 135 ? -6.382 16.041 2.850 1.00 90.31 135 VAL A O 1
ATOM 1069 N N . LYS A 1 136 ? -4.426 16.696 3.731 1.00 92.44 136 LYS A N 1
ATOM 1070 C CA . LYS A 1 136 ? -3.779 16.804 2.423 1.00 92.44 136 LYS A CA 1
ATOM 1071 C C . LYS A 1 136 ? -3.325 15.431 1.959 1.00 92.44 136 LYS A C 1
ATOM 1073 O O . LYS A 1 136 ? -2.767 14.633 2.706 1.00 92.44 136 LYS A O 1
ATOM 1078 N N . TRP A 1 137 ? -3.452 15.207 0.655 1.00 92.44 137 TRP A N 1
ATOM 1079 C CA . TRP A 1 137 ? -2.928 14.007 0.002 1.00 92.44 137 TRP A CA 1
ATOM 1080 C C . TRP A 1 137 ? -1.437 13.767 0.303 1.00 92.44 137 TRP A C 1
ATOM 1082 O O . TRP A 1 137 ? -1.021 12.617 0.427 1.00 92.44 137 TRP A O 1
ATOM 1092 N N . GLN A 1 138 ? -0.644 14.841 0.423 1.00 94.81 138 GLN A N 1
ATOM 1093 C CA . GLN A 1 138 ? 0.792 14.755 0.702 1.00 94.81 138 GLN A CA 1
ATOM 1094 C C . GLN A 1 138 ? 1.071 14.170 2.093 1.00 94.81 138 GLN A C 1
ATOM 1096 O O . GLN A 1 138 ? 1.953 13.330 2.206 1.00 94.81 138 GLN A O 1
ATOM 1101 N N . ASP A 1 139 ? 0.280 14.524 3.107 1.00 94.12 139 ASP A N 1
ATOM 1102 C CA . ASP A 1 139 ? 0.473 14.038 4.479 1.00 94.12 139 ASP A CA 1
ATOM 1103 C C . ASP A 1 139 ? 0.197 12.524 4.562 1.00 94.12 139 ASP A C 1
ATOM 1105 O O . ASP A 1 139 ? 0.992 11.760 5.111 1.00 94.12 139 ASP A O 1
ATOM 1109 N N . ILE A 1 140 ? -0.876 12.061 3.907 1.00 95.06 140 ILE A N 1
ATOM 1110 C CA . ILE A 1 140 ? -1.197 10.627 3.769 1.00 95.06 140 ILE A CA 1
ATOM 1111 C C . ILE A 1 140 ? -0.110 9.900 2.962 1.00 95.06 140 ILE A C 1
ATOM 1113 O O . ILE A 1 140 ? 0.282 8.774 3.270 1.00 95.06 140 ILE A O 1
ATOM 1117 N N . PHE A 1 141 ? 0.379 10.511 1.882 1.00 97.00 141 PHE A N 1
ATOM 1118 C CA . PHE A 1 141 ? 1.451 9.945 1.067 1.00 97.00 141 PHE A CA 1
ATOM 1119 C C . PHE A 1 141 ? 2.751 9.781 1.864 1.00 97.00 141 PHE A C 1
ATOM 1121 O O . PHE A 1 141 ? 3.318 8.691 1.856 1.00 97.00 141 PHE A O 1
ATOM 1128 N N . ASP A 1 142 ? 3.180 10.804 2.599 1.00 96.62 142 ASP A N 1
ATOM 1129 C CA . ASP A 1 142 ? 4.415 10.770 3.386 1.00 96.62 142 ASP A CA 1
ATOM 1130 C C . ASP A 1 142 ? 4.334 9.749 4.529 1.00 96.62 142 ASP A C 1
ATOM 1132 O O . ASP A 1 142 ? 5.308 9.039 4.791 1.00 96.62 142 ASP A O 1
ATOM 1136 N N . LEU A 1 143 ? 3.167 9.602 5.168 1.00 96.88 143 LEU A N 1
ATOM 1137 C CA . LEU A 1 143 ? 2.936 8.541 6.155 1.00 96.88 143 LEU A CA 1
ATOM 1138 C C . LEU A 1 143 ? 3.060 7.144 5.549 1.00 96.88 143 LEU A C 1
ATOM 1140 O O . LEU A 1 143 ? 3.760 6.297 6.108 1.00 96.88 143 LEU A O 1
ATOM 1144 N N . ARG A 1 144 ? 2.434 6.903 4.390 1.00 98.06 144 ARG A N 1
ATOM 1145 C CA . ARG A 1 144 ? 2.539 5.617 3.681 1.00 98.06 144 ARG A CA 1
ATOM 1146 C C . ARG A 1 144 ? 3.979 5.309 3.282 1.00 98.06 144 ARG A C 1
ATOM 1148 O O . ARG A 1 144 ? 4.405 4.167 3.450 1.00 98.06 144 ARG A O 1
ATOM 1155 N N . VAL A 1 145 ? 4.735 6.302 2.793 1.00 98.44 145 VAL A N 1
ATOM 1156 C CA . VAL A 1 145 ? 6.165 6.144 2.463 1.00 98.44 145 VAL A CA 1
ATOM 1157 C C . VAL A 1 145 ? 6.957 5.740 3.707 1.00 98.44 145 VAL A C 1
ATOM 1159 O O . VAL A 1 145 ? 7.619 4.705 3.693 1.00 98.44 145 VAL A O 1
ATOM 1162 N N . LYS A 1 146 ? 6.835 6.480 4.815 1.00 97.94 146 LYS A N 1
ATOM 1163 C CA . LYS A 1 146 ? 7.545 6.149 6.063 1.00 97.94 146 LYS A CA 1
ATOM 1164 C C . LYS A 1 146 ? 7.214 4.740 6.558 1.00 97.94 146 LYS A C 1
ATOM 1166 O O . LYS A 1 146 ? 8.112 3.990 6.943 1.00 97.94 146 LYS A O 1
ATOM 1171 N N . HIS A 1 147 ? 5.938 4.359 6.515 1.00 97.44 147 HIS A N 1
ATOM 1172 C CA . HIS A 1 147 ? 5.491 3.048 6.975 1.00 97.44 147 HIS A CA 1
ATOM 1173 C C . HIS A 1 147 ? 5.994 1.914 6.056 1.00 97.44 147 HIS A C 1
ATOM 1175 O O . HIS A 1 147 ? 6.483 0.890 6.541 1.00 97.44 147 HIS A O 1
ATOM 1181 N N . ILE A 1 148 ? 5.960 2.063 4.723 1.00 98.06 148 ILE A N 1
ATOM 1182 C CA . ILE A 1 148 ? 6.514 1.027 3.830 1.00 98.06 148 ILE A CA 1
ATOM 1183 C C . ILE A 1 148 ? 8.036 0.918 3.949 1.00 98.06 148 ILE A C 1
ATOM 1185 O O . ILE A 1 148 ? 8.570 -0.191 3.926 1.00 98.06 148 ILE A O 1
ATOM 1189 N N . GLU A 1 149 ? 8.746 2.026 4.159 1.00 98.06 149 GLU A N 1
ATOM 1190 C CA . GLU A 1 149 ? 10.186 1.989 4.405 1.00 98.06 149 GLU A CA 1
ATOM 1191 C C . GLU A 1 149 ? 10.526 1.221 5.677 1.00 98.06 149 GLU A C 1
ATOM 1193 O O . GLU A 1 149 ? 11.318 0.278 5.631 1.00 98.06 149 GLU A O 1
ATOM 1198 N N . HIS A 1 150 ? 9.885 1.571 6.793 1.00 96.81 150 HIS A N 1
ATOM 1199 C CA . HIS A 1 150 ? 10.171 0.971 8.090 1.00 96.81 150 HIS A CA 1
ATOM 1200 C C . HIS A 1 150 ? 9.911 -0.542 8.114 1.00 96.81 150 HIS A C 1
ATOM 1202 O O . HIS A 1 150 ? 10.762 -1.318 8.556 1.00 96.81 150 HIS A O 1
ATOM 1208 N N . HIS A 1 151 ? 8.752 -0.973 7.614 1.00 95.38 151 HIS A N 1
ATOM 1209 C CA . HIS A 1 151 ? 8.309 -2.362 7.753 1.00 95.38 151 HIS A CA 1
ATOM 1210 C C . HIS A 1 151 ? 8.752 -3.276 6.610 1.00 95.38 151 HIS A C 1
ATOM 1212 O O . HIS A 1 151 ? 8.731 -4.498 6.780 1.00 95.38 151 HIS A O 1
ATOM 1218 N N . LEU A 1 152 ? 9.141 -2.713 5.463 1.00 95.88 152 LEU A N 1
ATOM 1219 C CA . LEU A 1 152 ? 9.505 -3.482 4.278 1.00 95.88 152 LEU A CA 1
ATOM 1220 C C . LEU A 1 152 ? 10.859 -3.052 3.706 1.00 95.88 152 LEU A C 1
ATOM 1222 O O . LEU A 1 152 ? 11.820 -3.813 3.796 1.00 95.88 152 LEU A O 1
ATOM 1226 N N . LEU A 1 153 ? 10.958 -1.851 3.131 1.00 97.25 153 LEU A N 1
ATOM 1227 C CA . LEU A 1 153 ? 12.075 -1.511 2.235 1.00 97.25 153 LEU A CA 1
ATOM 1228 C C . LEU A 1 153 ? 13.429 -1.445 2.948 1.00 97.25 153 LEU A C 1
ATOM 1230 O O . LEU A 1 153 ? 14.445 -1.829 2.367 1.00 97.25 153 LEU A O 1
ATOM 1234 N N . ASN A 1 154 ? 13.458 -1.044 4.222 1.00 96.88 154 ASN A N 1
ATOM 1235 C CA . ASN A 1 154 ? 14.689 -0.986 5.014 1.00 96.88 154 ASN A CA 1
ATOM 1236 C C . ASN A 1 154 ? 15.387 -2.347 5.128 1.00 96.88 154 ASN A C 1
ATOM 1238 O O . ASN A 1 154 ? 16.611 -2.383 5.230 1.00 96.88 154 ASN A O 1
ATOM 1242 N N . ARG A 1 155 ? 14.625 -3.445 5.069 1.00 95.38 155 ARG A N 1
ATOM 1243 C CA . ARG A 1 155 ? 15.116 -4.822 5.226 1.00 95.38 155 ARG A CA 1
ATOM 1244 C C . ARG A 1 155 ? 15.484 -5.491 3.905 1.00 95.38 155 ARG A C 1
ATOM 1246 O O . ARG A 1 155 ? 16.074 -6.560 3.931 1.00 95.38 155 ARG A O 1
ATOM 1253 N N . LEU A 1 156 ? 15.118 -4.885 2.779 1.00 95.88 156 LEU A N 1
ATOM 1254 C CA . LEU A 1 156 ? 15.437 -5.402 1.454 1.00 95.88 156 LEU A CA 1
ATOM 1255 C C . LEU A 1 156 ? 16.822 -4.923 1.024 1.00 95.88 156 LEU A C 1
ATOM 1257 O O . LEU A 1 156 ? 17.216 -3.794 1.335 1.00 95.88 156 LEU A O 1
ATOM 1261 N N . SER A 1 157 ? 17.525 -5.753 0.263 1.00 95.69 157 SER A N 1
ATOM 1262 C CA . SER A 1 157 ? 18.720 -5.367 -0.489 1.00 95.69 157 SER A CA 1
ATOM 1263 C C . SER A 1 157 ? 18.355 -4.732 -1.834 1.00 95.69 157 SER A C 1
ATOM 1265 O O . SER A 1 157 ? 19.033 -3.810 -2.284 1.00 95.69 157 SER A O 1
ATOM 1267 N N . SER A 1 158 ? 17.255 -5.172 -2.456 1.00 96.06 158 SER A N 1
ATOM 1268 C CA . SER A 1 158 ? 16.764 -4.639 -3.726 1.00 96.06 158 SER A CA 1
ATOM 1269 C C . SER A 1 158 ? 15.260 -4.863 -3.917 1.00 96.06 158 SER A C 1
ATOM 1271 O O . SER A 1 158 ? 14.682 -5.777 -3.336 1.00 96.06 158 SER A O 1
ATOM 1273 N N . PHE A 1 159 ? 14.615 -4.022 -4.728 1.00 97.56 159 PHE A N 1
ATOM 1274 C CA . PHE A 1 159 ? 13.217 -4.170 -5.147 1.00 97.56 159 PHE A CA 1
ATOM 1275 C C . PHE A 1 159 ? 12.951 -3.431 -6.468 1.00 97.56 159 PHE A C 1
ATOM 1277 O O . PHE A 1 159 ? 13.797 -2.677 -6.954 1.00 97.56 159 PHE A O 1
ATOM 1284 N N . SER A 1 160 ? 11.761 -3.614 -7.043 1.00 97.88 160 SER A N 1
ATOM 1285 C CA . SER A 1 160 ? 11.358 -2.958 -8.299 1.00 97.88 160 SER A CA 1
ATOM 1286 C C . SER A 1 160 ? 10.090 -2.126 -8.123 1.00 97.88 160 SER A C 1
ATOM 1288 O O . SER A 1 160 ? 9.302 -2.368 -7.210 1.00 97.88 160 SER A O 1
ATOM 1290 N N . VAL A 1 161 ? 9.863 -1.146 -9.001 1.00 98.19 161 VAL A N 1
ATOM 1291 C CA . VAL A 1 161 ? 8.677 -0.271 -8.949 1.00 98.19 161 VAL A CA 1
ATOM 1292 C C . VAL A 1 161 ? 7.880 -0.384 -10.243 1.00 98.19 161 VAL A C 1
ATOM 1294 O O . VAL A 1 161 ? 8.400 -0.099 -11.318 1.00 98.19 161 VAL A O 1
ATOM 1297 N N . TRP A 1 162 ? 6.599 -0.743 -10.168 1.00 96.75 162 TRP A N 1
ATOM 1298 C CA . TRP A 1 162 ? 5.718 -0.717 -11.337 1.00 96.75 162 TRP A CA 1
ATOM 1299 C C . TRP A 1 162 ? 5.034 0.643 -11.448 1.00 96.75 162 TRP A C 1
ATOM 1301 O O . TRP A 1 162 ? 4.302 1.050 -10.544 1.00 96.75 162 TRP A O 1
ATOM 1311 N N . SER A 1 163 ? 5.296 1.304 -12.583 1.00 95.06 163 SER A N 1
ATOM 1312 C CA . SER A 1 163 ? 4.907 2.644 -13.049 1.00 95.06 163 SER A CA 1
ATOM 1313 C C . SER A 1 163 ? 6.161 3.492 -13.262 1.00 95.06 163 SER A C 1
ATOM 1315 O O . SER A 1 163 ? 6.623 4.181 -12.355 1.00 95.06 163 SER A O 1
ATOM 1317 N N . ALA A 1 164 ? 6.698 3.511 -14.485 1.00 95.38 164 ALA A N 1
ATOM 1318 C CA . ALA A 1 164 ? 7.784 4.423 -14.864 1.00 95.38 164 ALA A CA 1
ATOM 1319 C C . ALA A 1 164 ? 7.283 5.861 -15.138 1.00 95.38 164 ALA A C 1
ATOM 1321 O O . ALA A 1 164 ? 8.034 6.737 -15.593 1.00 95.38 164 ALA A O 1
ATOM 1322 N N . GLY A 1 165 ? 5.997 6.116 -14.882 1.00 93.44 165 GLY A N 1
ATOM 1323 C CA . GLY A 1 165 ? 5.333 7.406 -15.020 1.00 93.44 165 GLY A CA 1
ATOM 1324 C C . GLY A 1 165 ? 5.520 8.341 -13.821 1.00 93.44 165 GLY A C 1
ATOM 1325 O O . GLY A 1 165 ? 6.456 8.226 -13.028 1.00 93.44 165 GLY A O 1
ATOM 1326 N N . ARG A 1 166 ? 4.607 9.315 -13.703 1.00 93.25 166 ARG A N 1
ATOM 1327 C CA . ARG A 1 166 ? 4.645 10.358 -12.665 1.00 93.25 166 ARG A CA 1
ATOM 1328 C C . ARG A 1 166 ? 4.602 9.778 -11.253 1.00 93.25 166 ARG A C 1
ATOM 1330 O O . ARG A 1 166 ? 5.374 10.220 -10.411 1.00 93.25 166 ARG A O 1
ATOM 1337 N N . GLU A 1 167 ? 3.722 8.812 -11.009 1.00 94.25 167 GLU A N 1
ATOM 1338 C CA . GLU A 1 167 ? 3.451 8.312 -9.658 1.00 94.25 167 GLU A CA 1
ATOM 1339 C C . GLU A 1 167 ? 4.593 7.440 -9.124 1.00 94.25 167 GLU A C 1
ATOM 1341 O O . GLU A 1 167 ? 5.102 7.733 -8.045 1.00 94.25 167 GLU A O 1
ATOM 1346 N N . GLY A 1 168 ? 5.114 6.478 -9.897 1.00 96.69 168 GLY A N 1
ATOM 1347 C CA . GLY A 1 168 ? 6.278 5.700 -9.450 1.00 96.69 168 GLY A CA 1
ATOM 1348 C C . GLY A 1 168 ? 7.548 6.545 -9.306 1.00 96.69 168 GLY A C 1
ATOM 1349 O O . GLY A 1 168 ? 8.286 6.400 -8.333 1.00 96.69 168 GLY A O 1
ATOM 1350 N N . LYS A 1 169 ? 7.781 7.520 -10.198 1.00 95.81 169 LYS A N 1
ATOM 1351 C CA . LYS A 1 169 ? 8.899 8.470 -10.037 1.00 95.81 169 LYS A CA 1
ATOM 1352 C C . LYS A 1 169 ? 8.706 9.417 -8.850 1.00 95.81 169 LYS A C 1
ATOM 1354 O O . LYS A 1 169 ? 9.687 9.957 -8.344 1.00 95.81 169 LYS A O 1
ATOM 1359 N N . ARG A 1 170 ? 7.468 9.694 -8.433 1.00 96.69 170 ARG A N 1
ATOM 1360 C CA . ARG A 1 170 ? 7.185 10.469 -7.217 1.00 96.69 170 ARG A CA 1
ATOM 1361 C C . ARG A 1 170 ? 7.490 9.636 -5.978 1.00 96.69 170 ARG A C 1
ATOM 1363 O O . ARG A 1 170 ? 8.212 10.128 -5.123 1.00 96.69 170 ARG A O 1
ATOM 1370 N N . PHE A 1 171 ? 7.020 8.388 -5.944 1.00 97.94 171 PHE A N 1
ATOM 1371 C CA . PHE A 1 171 ? 7.354 7.415 -4.904 1.00 97.94 171 PHE A CA 1
ATOM 1372 C C . PHE A 1 171 ? 8.868 7.299 -4.714 1.00 97.94 171 PHE A C 1
ATOM 1374 O O . PHE A 1 171 ? 9.355 7.585 -3.629 1.00 97.94 171 PHE A O 1
ATOM 1381 N N . TYR A 1 172 ? 9.623 7.038 -5.788 1.00 97.56 172 TYR A N 1
ATOM 1382 C CA . TYR A 1 172 ? 11.088 6.968 -5.734 1.00 97.56 172 TYR A CA 1
ATOM 1383 C C . TYR A 1 172 ? 11.727 8.193 -5.071 1.00 97.56 172 TYR A C 1
ATOM 1385 O O . TYR A 1 172 ? 12.587 8.057 -4.212 1.00 97.56 172 TYR A O 1
ATOM 1393 N N . ARG A 1 173 ? 11.307 9.403 -5.462 1.00 96.19 173 ARG A N 1
ATOM 1394 C CA . ARG A 1 173 ? 11.898 10.647 -4.942 1.00 96.19 173 ARG A CA 1
ATOM 1395 C C . ARG A 1 173 ? 11.570 10.906 -3.472 1.00 96.19 173 ARG A C 1
ATOM 1397 O O . ARG A 1 173 ? 12.254 11.727 -2.868 1.00 96.19 173 ARG A O 1
ATOM 1404 N N . ALA A 1 174 ? 10.523 10.276 -2.948 1.00 97.12 174 ALA A N 1
ATOM 1405 C CA . ALA A 1 174 ? 10.100 10.413 -1.562 1.00 97.12 174 ALA A CA 1
ATOM 1406 C C . ALA A 1 174 ? 10.808 9.431 -0.619 1.00 97.12 174 ALA A C 1
ATOM 1408 O O . ALA A 1 174 ? 10.802 9.656 0.585 1.00 97.12 174 ALA A O 1
ATOM 1409 N N . LEU A 1 175 ? 11.423 8.374 -1.159 1.00 97.38 175 LEU A N 1
ATOM 1410 C CA . LEU A 1 175 ? 12.200 7.416 -0.376 1.00 97.38 175 LEU A CA 1
ATOM 1411 C C . LEU A 1 175 ? 13.433 8.069 0.258 1.00 97.38 175 LEU A C 1
ATOM 1413 O O . LEU A 1 175 ? 14.060 8.950 -0.344 1.00 97.38 175 LEU A O 1
ATOM 1417 N N . ASP A 1 176 ? 13.839 7.545 1.412 1.00 96.06 176 ASP A N 1
ATOM 1418 C CA . ASP A 1 176 ? 15.161 7.740 1.997 1.00 96.06 176 ASP A CA 1
ATOM 1419 C C . ASP A 1 176 ? 16.243 7.394 0.955 1.00 96.06 176 ASP A C 1
ATOM 1421 O O . ASP A 1 176 ? 16.114 6.396 0.229 1.00 96.06 176 ASP A O 1
ATOM 1425 N N . PRO A 1 177 ? 17.336 8.174 0.862 1.00 95.19 177 PRO A N 1
ATOM 1426 C CA . PRO A 1 177 ? 18.415 7.910 -0.087 1.00 95.19 177 PRO A CA 1
ATOM 1427 C C . PRO A 1 177 ? 18.950 6.469 -0.052 1.00 95.19 177 PRO A C 1
ATOM 1429 O O . PRO A 1 177 ? 19.301 5.928 -1.097 1.00 95.19 177 PRO A O 1
ATOM 1432 N N . ARG A 1 178 ? 18.962 5.812 1.117 1.00 94.81 178 ARG A N 1
ATOM 1433 C CA . ARG A 1 178 ? 19.392 4.410 1.265 1.00 94.81 178 ARG A CA 1
ATOM 1434 C C . ARG A 1 178 ? 18.434 3.419 0.617 1.00 94.81 178 ARG A C 1
ATOM 1436 O O . ARG A 1 178 ? 18.860 2.329 0.263 1.00 94.81 178 ARG A O 1
ATOM 1443 N N . ASN A 1 179 ? 17.151 3.755 0.497 1.00 96.94 179 ASN A N 1
ATOM 1444 C CA . ASN A 1 179 ? 16.169 2.920 -0.192 1.00 96.94 179 ASN A CA 1
ATOM 1445 C C . ASN A 1 179 ? 16.075 3.260 -1.682 1.00 96.94 179 ASN A C 1
ATOM 1447 O O . ASN A 1 179 ? 15.777 2.376 -2.482 1.00 96.94 179 ASN A O 1
ATOM 1451 N N . GLN A 1 180 ? 16.405 4.492 -2.081 1.00 96.50 180 GLN A N 1
ATOM 1452 C CA . GLN A 1 180 ? 16.539 4.857 -3.495 1.00 96.50 180 GLN A CA 1
ATOM 1453 C C . GLN A 1 180 ? 17.582 3.992 -4.216 1.00 96.50 180 GLN A C 1
ATOM 1455 O O . GLN A 1 180 ? 17.325 3.524 -5.323 1.00 96.50 180 GLN A O 1
ATOM 1460 N N . THR A 1 181 ? 18.724 3.711 -3.577 1.00 94.62 181 THR A N 1
ATOM 1461 C CA . THR A 1 181 ? 19.792 2.871 -4.159 1.00 94.62 181 THR A CA 1
ATOM 1462 C C . THR A 1 181 ? 19.394 1.407 -4.354 1.00 94.62 181 THR A C 1
ATOM 1464 O O . THR A 1 181 ? 20.058 0.694 -5.101 1.00 94.62 181 THR A O 1
ATOM 1467 N N . LYS A 1 182 ? 18.311 0.956 -3.714 1.00 96.06 182 LYS A N 1
ATOM 1468 C CA . LYS A 1 182 ? 17.808 -0.423 -3.790 1.00 96.06 182 LYS A CA 1
ATOM 1469 C C . LYS A 1 182 ? 16.858 -0.647 -4.967 1.00 96.06 182 LYS A C 1
ATOM 1471 O O . LYS A 1 182 ? 16.539 -1.795 -5.281 1.00 96.06 182 LYS A O 1
ATOM 1476 N N . VAL A 1 183 ? 16.394 0.425 -5.617 1.00 97.06 183 VAL A N 1
ATOM 1477 C CA . VAL A 1 183 ? 15.468 0.341 -6.752 1.00 97.06 183 VAL A CA 1
ATOM 1478 C C . VAL A 1 183 ? 16.207 -0.175 -7.982 1.00 97.06 183 VAL A C 1
ATOM 1480 O O . VAL A 1 183 ? 16.930 0.567 -8.643 1.00 97.06 183 VAL A O 1
ATOM 1483 N N . ALA A 1 184 ? 15.996 -1.449 -8.307 1.00 96.25 184 ALA A N 1
ATOM 1484 C CA . ALA A 1 184 ? 16.667 -2.117 -9.418 1.00 96.25 184 ALA A CA 1
ATOM 1485 C C . ALA A 1 184 ? 16.165 -1.648 -10.781 1.00 96.25 184 ALA A C 1
ATOM 1487 O O . ALA A 1 184 ? 16.943 -1.483 -11.719 1.00 96.25 184 ALA A O 1
ATOM 1488 N N . CYS A 1 185 ? 14.851 -1.471 -10.916 1.00 97.12 185 CYS A N 1
ATOM 1489 C CA . CYS A 1 185 ? 14.242 -1.036 -12.161 1.00 97.12 185 CYS A CA 1
ATOM 1490 C C . CYS A 1 185 ? 12.854 -0.436 -11.940 1.00 97.12 185 CYS A C 1
ATOM 1492 O O . CYS A 1 185 ? 12.190 -0.673 -10.922 1.00 97.12 185 CYS A O 1
ATOM 1494 N N . PHE A 1 186 ? 12.404 0.306 -12.946 1.00 98.00 186 PHE A N 1
ATOM 1495 C CA . PHE A 1 186 ? 10.989 0.563 -13.149 1.00 98.00 186 PHE A CA 1
ATOM 1496 C C . PHE A 1 186 ? 10.408 -0.429 -14.152 1.00 98.00 186 PHE A C 1
ATOM 1498 O O . PHE A 1 186 ? 11.066 -0.788 -15.126 1.00 98.00 186 PHE A O 1
ATOM 1505 N N . LEU A 1 187 ? 9.149 -0.802 -13.950 1.00 96.88 187 LEU A N 1
ATOM 1506 C CA . LEU A 1 187 ? 8.356 -1.572 -14.901 1.00 96.88 187 LEU A CA 1
ATOM 1507 C C . LEU A 1 187 ? 7.273 -0.692 -15.521 1.00 96.88 187 LEU A C 1
ATOM 1509 O O . LEU A 1 187 ? 6.670 0.141 -14.836 1.00 96.88 187 LEU A O 1
ATOM 1513 N N . ASP A 1 188 ? 7.010 -0.891 -16.809 1.00 95.62 188 ASP A N 1
ATOM 1514 C CA . ASP A 1 188 ? 5.922 -0.220 -17.519 1.00 95.62 188 ASP A CA 1
ATOM 1515 C C . ASP A 1 188 ? 5.377 -1.077 -18.677 1.00 95.62 188 ASP A C 1
ATOM 1517 O O . ASP A 1 188 ? 5.911 -2.140 -18.998 1.00 95.62 188 ASP A O 1
ATOM 1521 N N . VAL A 1 189 ? 4.292 -0.600 -19.287 1.00 93.88 189 VAL A N 1
ATOM 1522 C CA . VAL A 1 189 ? 3.665 -1.164 -20.498 1.00 93.88 189 VAL A CA 1
ATOM 1523 C C . VAL A 1 189 ? 3.923 -0.284 -21.723 1.00 93.88 189 VAL A C 1
ATOM 1525 O O . VAL A 1 189 ? 3.720 -0.708 -22.855 1.00 93.88 189 VAL A O 1
ATOM 1528 N N . LYS A 1 190 ? 4.326 0.978 -21.518 1.00 92.88 190 LYS A N 1
ATOM 1529 C CA . LYS A 1 190 ? 4.492 1.946 -22.604 1.00 92.88 190 LYS A CA 1
ATOM 1530 C C . LYS A 1 190 ? 5.841 1.779 -23.287 1.00 92.88 190 LYS A C 1
ATOM 1532 O O . LYS A 1 190 ? 6.872 2.173 -22.742 1.00 92.88 190 LYS A O 1
ATOM 1537 N N . ASP A 1 191 ? 5.804 1.328 -24.535 1.00 92.19 191 ASP A N 1
ATOM 1538 C CA . ASP A 1 191 ? 6.967 1.205 -25.420 1.00 92.19 191 ASP A CA 1
ATOM 1539 C C . ASP A 1 191 ? 7.856 2.450 -25.460 1.00 92.19 191 ASP A C 1
ATOM 1541 O O . ASP A 1 191 ? 9.078 2.337 -25.455 1.00 92.19 191 ASP A O 1
ATOM 1545 N N . THR A 1 192 ? 7.261 3.645 -25.458 1.00 93.94 192 THR A N 1
ATOM 1546 C CA . THR A 1 192 ? 8.007 4.912 -25.477 1.00 93.94 192 THR A CA 1
ATOM 1547 C C . THR A 1 192 ? 8.860 5.119 -24.226 1.00 93.94 192 THR A C 1
ATOM 1549 O O . THR A 1 192 ? 9.927 5.723 -24.307 1.00 93.94 192 THR A O 1
ATOM 1552 N N . LEU A 1 193 ? 8.419 4.611 -23.072 1.00 92.50 193 LEU A N 1
ATOM 1553 C CA . LEU A 1 193 ? 9.189 4.656 -21.829 1.00 92.50 193 LEU A CA 1
ATOM 1554 C C . LEU A 1 193 ? 10.265 3.568 -21.807 1.00 92.50 193 LEU A C 1
ATOM 1556 O O . LEU A 1 193 ? 11.375 3.827 -21.353 1.00 92.50 193 LEU A O 1
ATOM 1560 N N . ILE A 1 194 ? 9.941 2.381 -22.323 1.00 93.00 194 ILE A N 1
ATOM 1561 C CA . ILE A 1 194 ? 10.815 1.199 -22.307 1.00 93.00 194 ILE A CA 1
ATOM 1562 C C . ILE A 1 194 ? 11.980 1.349 -23.294 1.00 93.00 194 ILE A C 1
ATOM 1564 O O . ILE A 1 194 ? 13.119 1.059 -22.951 1.00 93.00 194 ILE A O 1
ATOM 1568 N N . LYS A 1 195 ? 11.711 1.848 -24.505 1.00 91.94 195 LYS A N 1
ATOM 1569 C CA . LYS A 1 195 ? 12.728 2.139 -25.535 1.00 91.94 195 LYS A CA 1
ATOM 1570 C C . LYS A 1 195 ? 13.478 3.451 -25.267 1.00 91.94 195 LYS A C 1
ATOM 1572 O O . LYS A 1 195 ? 14.423 3.780 -25.979 1.00 91.94 195 LYS A O 1
ATOM 1577 N N . GLY A 1 196 ? 13.024 4.225 -24.282 1.00 90.38 196 GLY A N 1
ATOM 1578 C CA . GLY A 1 196 ? 13.614 5.500 -23.899 1.00 90.38 196 GLY A CA 1
ATOM 1579 C C . GLY A 1 196 ? 14.920 5.355 -23.105 1.00 90.38 196 GLY A C 1
ATOM 1580 O O . GLY A 1 196 ? 15.382 4.253 -22.819 1.00 90.38 196 GLY A O 1
ATOM 1581 N N . PRO A 1 197 ? 15.516 6.477 -22.669 1.00 87.19 197 PRO A N 1
ATOM 1582 C CA . PRO A 1 197 ? 16.835 6.504 -22.036 1.00 87.19 197 PRO A CA 1
ATOM 1583 C C . PRO A 1 197 ? 16.836 6.041 -20.567 1.00 87.19 197 PRO A C 1
ATOM 1585 O O . PRO A 1 197 ? 17.770 6.391 -19.846 1.00 87.19 197 PRO A O 1
ATOM 1588 N N . GLY A 1 198 ? 15.796 5.329 -20.111 1.00 90.12 198 GLY A N 1
ATOM 1589 C CA . GLY A 1 198 ? 15.533 4.972 -18.713 1.00 90.12 198 GLY A CA 1
ATOM 1590 C C . GLY A 1 198 ? 15.265 6.177 -17.801 1.00 90.12 198 GLY A C 1
ATOM 1591 O O . GLY A 1 198 ? 14.857 7.251 -18.251 1.00 90.12 198 GLY A O 1
ATOM 1592 N N . PHE A 1 199 ? 15.468 6.007 -16.493 1.00 93.69 199 PHE A N 1
ATOM 1593 C CA . PHE A 1 199 ? 15.306 7.071 -15.504 1.00 93.69 199 PHE A CA 1
ATOM 1594 C C . PHE A 1 199 ? 16.648 7.467 -14.886 1.00 93.69 199 PHE A C 1
ATOM 1596 O O . PHE A 1 199 ? 17.392 6.631 -14.383 1.00 93.69 199 PHE A O 1
ATOM 1603 N N . ARG A 1 200 ? 16.940 8.770 -14.905 1.00 91.75 200 ARG A N 1
ATOM 1604 C CA . ARG A 1 200 ? 18.071 9.385 -14.202 1.00 91.75 200 ARG A CA 1
ATOM 1605 C C . ARG A 1 200 ? 17.516 10.442 -13.248 1.00 91.75 200 ARG A C 1
ATOM 1607 O O . ARG A 1 200 ? 17.047 11.484 -13.716 1.00 91.75 200 ARG A O 1
ATOM 1614 N N . PRO A 1 201 ? 17.466 10.181 -11.935 1.00 86.06 201 PRO A N 1
ATOM 1615 C CA . PRO A 1 201 ? 17.009 11.167 -10.970 1.00 86.06 201 PRO A CA 1
ATOM 1616 C C . PRO A 1 201 ? 18.015 12.320 -10.906 1.00 86.06 201 PRO A C 1
ATOM 1618 O O . PRO A 1 201 ? 19.209 12.095 -10.787 1.00 86.06 201 PRO A O 1
ATOM 1621 N N . SER A 1 202 ? 17.551 13.569 -10.931 1.00 80.44 202 SER A N 1
ATOM 1622 C CA . SER A 1 202 ? 18.444 14.741 -10.944 1.00 80.44 202 SER A CA 1
ATOM 1623 C C . SER A 1 202 ? 19.372 14.839 -9.729 1.00 80.44 202 SER A C 1
ATOM 1625 O O . SER A 1 202 ? 20.427 15.454 -9.813 1.00 80.44 202 SER A O 1
ATOM 1627 N N . LYS A 1 203 ? 18.972 14.247 -8.598 1.00 73.69 203 LYS A N 1
ATOM 1628 C CA . LYS A 1 203 ? 19.700 14.300 -7.324 1.00 73.69 203 LYS A CA 1
ATOM 1629 C C . LYS A 1 203 ? 20.664 13.130 -7.107 1.00 73.69 203 LYS A C 1
ATOM 1631 O O . LYS A 1 203 ? 21.401 13.141 -6.130 1.00 73.69 203 LYS A O 1
ATOM 1636 N N . THR A 1 204 ? 20.652 12.120 -7.975 1.00 71.81 204 THR A N 1
ATOM 1637 C CA . THR A 1 204 ? 21.491 10.923 -7.829 1.00 71.81 204 THR A CA 1
ATOM 1638 C C . THR A 1 204 ? 22.129 10.587 -9.168 1.00 71.81 204 THR A C 1
ATOM 1640 O O . THR A 1 204 ? 21.428 10.506 -10.169 1.00 71.81 204 THR A O 1
ATOM 1643 N N . ALA A 1 205 ? 23.424 10.277 -9.198 1.00 72.19 205 ALA A N 1
ATOM 1644 C CA . ALA A 1 205 ? 24.092 9.824 -10.424 1.00 72.19 205 ALA A CA 1
ATOM 1645 C C . ALA A 1 205 ? 23.674 8.401 -10.875 1.00 72.19 205 ALA A C 1
ATOM 1647 O O . ALA A 1 205 ? 24.252 7.847 -11.806 1.00 72.19 205 ALA A O 1
ATOM 1648 N N . VAL A 1 206 ? 22.679 7.796 -10.216 1.00 82.94 206 VAL A N 1
ATOM 1649 C CA . VAL A 1 206 ? 22.214 6.431 -10.470 1.00 82.94 206 VAL A CA 1
ATOM 1650 C C . VAL A 1 206 ? 21.308 6.399 -11.698 1.00 82.94 206 VAL A C 1
ATOM 1652 O O . VAL A 1 206 ? 20.298 7.099 -11.777 1.00 82.94 206 VAL A O 1
ATOM 1655 N N . PHE A 1 207 ? 21.667 5.556 -12.658 1.00 92.12 207 PHE A N 1
ATOM 1656 C CA . PHE A 1 207 ? 20.797 5.191 -13.765 1.00 92.12 207 PHE A CA 1
ATOM 1657 C C . PHE A 1 207 ? 19.895 4.025 -13.352 1.00 92.12 207 PHE A C 1
ATOM 1659 O O . PHE A 1 207 ? 20.390 3.006 -12.880 1.00 92.12 207 PHE A O 1
ATOM 1666 N N . ILE A 1 208 ? 18.586 4.167 -13.569 1.00 95.56 208 ILE A N 1
ATOM 1667 C CA . ILE A 1 208 ? 17.595 3.130 -13.279 1.00 95.56 208 ILE A CA 1
ATOM 1668 C C . ILE A 1 208 ? 16.919 2.718 -14.594 1.00 95.56 208 ILE A C 1
ATOM 1670 O O . ILE A 1 208 ? 16.269 3.557 -15.234 1.00 95.56 208 ILE A O 1
ATOM 1674 N N . PRO A 1 209 ? 17.048 1.451 -15.024 1.00 96.31 209 PRO A N 1
ATOM 1675 C CA . PRO A 1 209 ? 16.433 0.980 -16.255 1.00 96.31 209 PRO A CA 1
ATOM 1676 C C . PRO A 1 209 ? 14.903 0.950 -16.147 1.00 96.31 209 PRO A C 1
ATOM 1678 O O . PRO A 1 209 ? 14.338 0.730 -15.073 1.00 96.31 209 PRO A O 1
ATOM 1681 N N . ILE A 1 210 ? 14.235 1.144 -17.286 1.00 97.50 210 ILE A N 1
ATOM 1682 C CA . ILE A 1 210 ? 12.794 0.922 -17.444 1.00 97.50 210 ILE A CA 1
ATOM 1683 C C . ILE A 1 210 ? 12.629 -0.342 -18.286 1.00 97.50 210 ILE A C 1
ATOM 1685 O O . ILE A 1 210 ? 13.114 -0.400 -19.412 1.00 97.50 210 ILE A O 1
ATOM 1689 N N . ARG A 1 211 ? 11.972 -1.357 -17.734 1.00 96.00 211 ARG A N 1
ATOM 1690 C CA . ARG A 1 211 ? 11.781 -2.673 -18.351 1.00 96.00 211 ARG A CA 1
ATOM 1691 C C . ARG A 1 211 ? 10.293 -2.919 -18.617 1.00 96.00 211 ARG A C 1
ATOM 1693 O O . ARG A 1 211 ? 9.428 -2.342 -17.957 1.00 96.00 211 ARG A O 1
ATOM 1700 N N . HIS A 1 212 ? 9.982 -3.765 -19.598 1.00 95.44 212 HIS A N 1
ATOM 1701 C CA . HIS A 1 212 ? 8.597 -4.179 -19.834 1.00 95.44 212 HIS A CA 1
ATOM 1702 C C . HIS A 1 212 ? 8.133 -5.112 -18.708 1.00 95.44 212 HIS A C 1
ATOM 1704 O O . HIS A 1 212 ? 8.906 -5.953 -18.246 1.00 95.44 212 HIS A O 1
ATOM 1710 N N . TYR A 1 213 ? 6.875 -4.999 -18.279 1.00 94.44 213 TYR A N 1
ATOM 1711 C CA . TYR A 1 213 ? 6.366 -5.778 -17.145 1.00 94.44 213 TYR A CA 1
ATOM 1712 C C . TYR A 1 213 ? 6.445 -7.302 -17.339 1.00 94.44 213 TYR A C 1
ATOM 1714 O O . TYR A 1 213 ? 6.649 -8.029 -16.371 1.00 94.44 213 TYR A O 1
ATOM 1722 N N . THR A 1 214 ? 6.348 -7.798 -18.578 1.00 93.94 214 THR A N 1
ATOM 1723 C CA . THR A 1 214 ? 6.444 -9.242 -18.877 1.00 93.94 214 THR A CA 1
ATOM 1724 C C . THR A 1 214 ? 7.792 -9.846 -18.499 1.00 93.94 214 THR A C 1
ATOM 1726 O O . THR A 1 214 ? 7.881 -11.061 -18.352 1.00 93.94 214 THR A O 1
ATOM 1729 N N . GLN A 1 215 ? 8.829 -9.034 -18.261 1.00 93.12 215 GLN A N 1
ATOM 1730 C CA . GLN A 1 215 ? 10.100 -9.529 -17.725 1.00 93.12 215 GLN A CA 1
ATOM 1731 C C . GLN A 1 215 ? 9.958 -10.143 -16.323 1.00 93.12 215 GLN A C 1
ATOM 1733 O O . GLN A 1 215 ? 10.823 -10.900 -15.899 1.00 93.12 215 GLN A O 1
ATOM 1738 N N . LEU A 1 216 ? 8.842 -9.906 -15.626 1.00 92.81 216 LEU A N 1
ATOM 1739 C CA . LEU A 1 216 ? 8.498 -10.602 -14.382 1.00 92.81 216 LEU A CA 1
ATOM 1740 C C . LEU A 1 216 ? 8.262 -12.113 -14.550 1.00 92.81 216 LEU A C 1
ATOM 1742 O O . LEU A 1 216 ? 8.290 -12.831 -13.549 1.00 92.81 216 LEU A O 1
ATOM 1746 N N . LEU A 1 217 ? 8.026 -12.584 -15.781 1.00 90.38 217 LEU A N 1
ATOM 1747 C CA . LEU A 1 217 ? 7.865 -14.004 -16.118 1.00 90.38 217 LEU A CA 1
ATOM 1748 C C . LEU A 1 217 ? 9.204 -14.727 -16.310 1.00 90.38 217 LEU A C 1
ATOM 1750 O O . LEU A 1 217 ? 9.244 -15.956 -16.322 1.00 90.38 217 LEU A O 1
ATOM 1754 N N . VAL A 1 218 ? 10.298 -13.983 -16.487 1.00 86.12 218 VAL A N 1
ATOM 1755 C CA . VAL A 1 218 ? 11.617 -14.557 -16.761 1.00 86.12 218 VAL A CA 1
ATOM 1756 C C . VAL A 1 218 ? 12.165 -15.218 -15.496 1.00 86.12 218 VAL A C 1
ATOM 1758 O O . VAL A 1 218 ? 12.106 -14.658 -14.402 1.00 86.12 218 VAL A O 1
ATOM 1761 N N . CYS A 1 219 ? 12.711 -16.423 -15.654 1.00 75.94 219 CYS A N 1
ATOM 1762 C CA . CYS A 1 219 ? 13.424 -17.165 -14.614 1.00 75.94 219 CYS A CA 1
ATOM 1763 C C . CYS A 1 219 ? 14.921 -17.244 -14.953 1.00 75.94 219 CYS A C 1
ATOM 1765 O O . CYS A 1 219 ? 15.290 -17.198 -16.125 1.00 75.94 219 CYS A O 1
ATOM 1767 N N . GLY A 1 220 ? 15.782 -17.392 -13.941 1.00 75.75 220 GLY A N 1
ATOM 1768 C CA . GLY A 1 220 ? 17.234 -17.524 -14.121 1.00 75.75 220 GLY A CA 1
ATOM 1769 C C . GLY A 1 220 ? 18.020 -16.352 -13.532 1.00 75.75 220 GLY A C 1
ATOM 1770 O O . GLY A 1 220 ? 17.757 -15.934 -12.410 1.00 75.75 220 GLY A O 1
ATOM 1771 N N . THR A 1 221 ? 19.013 -15.847 -14.263 1.00 68.75 221 THR A N 1
ATOM 1772 C CA . THR A 1 221 ? 19.954 -14.823 -13.769 1.00 68.75 221 THR A CA 1
ATOM 1773 C C . THR A 1 221 ? 19.489 -13.377 -13.973 1.00 68.75 221 THR A C 1
ATOM 1775 O O . THR A 1 221 ? 19.966 -12.501 -13.261 1.00 68.75 221 THR A O 1
ATOM 1778 N N . ASP A 1 222 ? 18.546 -13.110 -14.885 1.00 78.06 222 ASP A N 1
ATOM 1779 C CA . ASP A 1 222 ? 17.984 -11.765 -15.144 1.00 78.06 222 ASP A CA 1
ATOM 1780 C C . ASP A 1 222 ? 16.602 -11.582 -14.486 1.00 78.06 222 ASP A C 1
ATOM 1782 O O . ASP A 1 222 ? 15.677 -11.002 -15.054 1.00 78.06 222 ASP A O 1
ATOM 1786 N N . VAL A 1 223 ? 16.426 -12.141 -13.285 1.00 88.06 223 VAL A N 1
ATOM 1787 C CA . VAL A 1 223 ? 15.159 -12.052 -12.548 1.00 88.06 223 VAL A CA 1
ATOM 1788 C C . VAL A 1 223 ? 14.979 -10.644 -11.993 1.00 88.06 223 VAL A C 1
ATOM 1790 O O . VAL A 1 223 ? 15.839 -10.116 -11.289 1.00 88.06 223 VAL A O 1
ATOM 1793 N N . ILE A 1 224 ? 13.816 -10.054 -12.269 1.00 93.50 224 ILE A N 1
ATOM 1794 C CA . ILE A 1 224 ? 13.410 -8.768 -11.700 1.00 93.50 224 ILE A CA 1
ATOM 1795 C C . ILE A 1 224 ? 13.298 -8.885 -10.171 1.00 93.50 224 ILE A C 1
ATOM 1797 O O . ILE A 1 224 ? 12.502 -9.702 -9.692 1.00 93.50 224 ILE A O 1
ATOM 1801 N N . PRO A 1 225 ? 14.026 -8.058 -9.393 1.00 93.75 225 PRO A N 1
ATOM 1802 C CA . PRO A 1 225 ? 13.943 -8.091 -7.939 1.00 93.75 225 PRO A CA 1
ATOM 1803 C C . PRO A 1 225 ? 12.534 -7.796 -7.434 1.00 93.75 225 PRO A C 1
ATOM 1805 O O . PRO A 1 225 ? 11.864 -6.867 -7.901 1.00 93.75 225 PRO A O 1
ATOM 1808 N N . ARG A 1 226 ? 12.110 -8.584 -6.448 1.00 92.44 226 ARG A N 1
ATOM 1809 C CA . ARG A 1 226 ? 10.808 -8.506 -5.783 1.00 92.44 226 ARG A CA 1
ATOM 1810 C C . ARG A 1 226 ? 10.997 -8.113 -4.308 1.00 92.44 226 ARG A C 1
ATOM 1812 O O . ARG A 1 226 ? 12.058 -8.384 -3.753 1.00 92.44 226 ARG A O 1
ATOM 1819 N N . PRO A 1 227 ? 9.974 -7.542 -3.648 1.00 96.06 227 PRO A N 1
ATOM 1820 C CA . PRO A 1 227 ? 8.642 -7.240 -4.168 1.00 96.06 227 PRO A CA 1
ATOM 1821 C C . PRO A 1 227 ? 8.631 -6.145 -5.236 1.00 96.06 227 PRO A C 1
ATOM 1823 O O . PRO A 1 227 ? 9.501 -5.278 -5.289 1.00 96.06 227 PRO A O 1
ATOM 1826 N N . VAL A 1 228 ? 7.602 -6.172 -6.076 1.00 97.06 228 VAL A N 1
ATOM 1827 C CA . VAL A 1 228 ? 7.276 -5.080 -6.990 1.00 97.06 228 VAL A CA 1
ATOM 1828 C C . VAL A 1 228 ? 6.332 -4.112 -6.283 1.00 97.06 228 VAL A C 1
ATOM 1830 O O . VAL A 1 228 ? 5.179 -4.446 -5.994 1.00 97.06 228 VAL A O 1
ATOM 1833 N N . ILE A 1 229 ? 6.805 -2.896 -6.020 1.00 98.12 229 ILE A N 1
ATOM 1834 C CA . ILE A 1 229 ? 5.978 -1.830 -5.458 1.00 98.12 229 ILE A CA 1
ATOM 1835 C C . ILE A 1 229 ? 5.140 -1.219 -6.577 1.00 98.12 229 ILE A C 1
ATOM 1837 O O . ILE A 1 229 ? 5.646 -0.564 -7.489 1.00 98.12 229 ILE A O 1
ATOM 1841 N N . THR A 1 230 ? 3.838 -1.455 -6.521 1.00 96.69 230 THR A N 1
ATOM 1842 C CA . THR A 1 230 ? 2.885 -1.072 -7.555 1.00 96.69 230 THR A CA 1
ATOM 1843 C C . THR A 1 230 ? 2.366 0.335 -7.296 1.00 96.69 230 THR A C 1
ATOM 1845 O O . THR A 1 230 ? 1.521 0.559 -6.429 1.00 96.69 230 THR A O 1
ATOM 1848 N N . CYS A 1 231 ? 2.854 1.281 -8.097 1.00 96.69 231 CYS A N 1
ATOM 1849 C CA . CYS A 1 231 ? 2.434 2.682 -8.107 1.00 96.69 231 CYS A CA 1
ATOM 1850 C C . CYS A 1 231 ? 1.461 2.975 -9.269 1.00 96.69 231 CYS A C 1
ATOM 1852 O O . CYS A 1 231 ? 1.489 4.055 -9.869 1.00 96.69 231 CYS A O 1
ATOM 1854 N N . VAL A 1 232 ? 0.628 1.991 -9.621 1.00 91.25 232 VAL A N 1
ATOM 1855 C CA . VAL A 1 232 ? -0.450 2.096 -10.613 1.00 91.25 232 VAL A CA 1
ATOM 1856 C C . VAL A 1 232 ? -1.783 2.035 -9.875 1.00 91.25 232 VAL A C 1
ATOM 1858 O O . VAL A 1 232 ? -1.994 1.149 -9.051 1.00 91.25 232 VAL A O 1
ATOM 1861 N N . LYS A 1 233 ? -2.679 2.985 -10.157 1.00 88.25 233 LYS A N 1
ATOM 1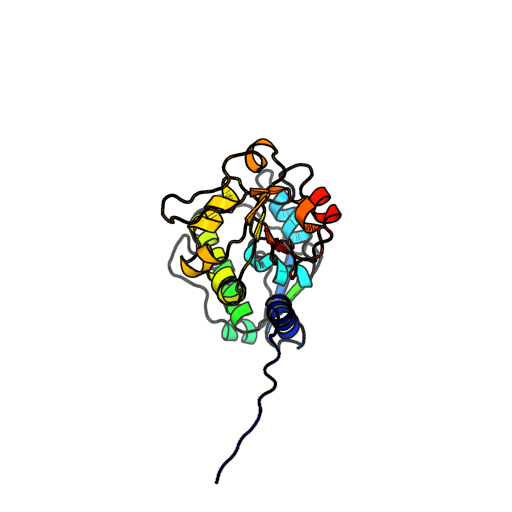862 C CA . LYS A 1 233 ? -4.003 3.034 -9.529 1.00 88.25 233 LYS A CA 1
ATOM 1863 C C . LYS A 1 233 ? -4.882 1.904 -10.061 1.00 88.25 233 LYS A C 1
ATOM 1865 O O . LYS A 1 233 ? -5.131 1.847 -11.266 1.00 88.25 233 LYS A O 1
ATOM 1870 N N . LEU A 1 234 ? -5.393 1.080 -9.149 1.00 85.50 234 LEU A N 1
ATOM 1871 C CA . LEU A 1 234 ? -6.375 0.040 -9.458 1.00 85.50 234 LEU A CA 1
ATOM 1872 C C . LEU A 1 234 ? -7.663 0.642 -10.034 1.00 85.50 234 LEU A C 1
ATOM 1874 O O . LEU A 1 234 ? -8.107 1.711 -9.600 1.00 85.50 234 LEU A O 1
ATOM 1878 N N . ASN A 1 235 ? -8.274 -0.062 -10.985 1.00 81.50 235 ASN A N 1
ATOM 1879 C CA . ASN A 1 235 ? -9.537 0.279 -11.644 1.00 81.50 235 ASN A CA 1
ATOM 1880 C C . ASN A 1 235 ? -9.539 1.675 -12.304 1.00 81.50 235 ASN A C 1
ATOM 1882 O O . ASN A 1 235 ? -10.582 2.330 -12.398 1.00 81.50 235 ASN A O 1
ATOM 1886 N N . LEU A 1 236 ? -8.366 2.173 -12.715 1.00 80.94 236 LEU A N 1
ATOM 1887 C CA . LEU A 1 236 ? -8.228 3.455 -13.419 1.00 80.94 236 LEU A CA 1
ATOM 1888 C C . LEU A 1 236 ? -7.741 3.292 -14.859 1.00 80.94 236 LEU A C 1
ATOM 1890 O O . LEU A 1 236 ? -8.190 4.027 -15.735 1.00 80.94 236 LEU A O 1
ATOM 1894 N N . HIS A 1 237 ? -6.808 2.374 -15.099 1.00 76.31 237 HIS A N 1
ATOM 1895 C CA . HIS A 1 237 ? -6.209 2.169 -16.413 1.00 76.31 237 HIS A CA 1
ATOM 1896 C C . HIS A 1 237 ? -6.611 0.803 -16.956 1.00 76.31 237 HIS A C 1
ATOM 1898 O O . HIS A 1 237 ? -6.366 -0.208 -16.306 1.00 76.31 237 HIS A O 1
ATOM 1904 N N . SER A 1 238 ? -7.193 0.766 -18.156 1.00 74.19 238 SER A N 1
ATOM 1905 C CA . SER A 1 238 ? -7.521 -0.491 -18.828 1.00 74.19 238 SER A CA 1
ATOM 1906 C C . SER A 1 238 ? -6.286 -1.394 -18.932 1.00 74.19 238 SER A C 1
ATOM 1908 O O . SER A 1 238 ? -5.245 -0.963 -19.432 1.00 74.19 238 SER A O 1
ATOM 1910 N N . GLY A 1 239 ? -6.416 -2.643 -18.486 1.00 85.38 239 GLY A N 1
ATOM 1911 C CA . GLY A 1 239 ? -5.422 -3.694 -18.701 1.00 85.38 239 GLY A CA 1
ATOM 1912 C C . GLY A 1 239 ? -4.402 -3.880 -17.580 1.00 85.38 239 GLY A C 1
ATOM 1913 O O . GLY A 1 239 ? -3.692 -4.877 -17.610 1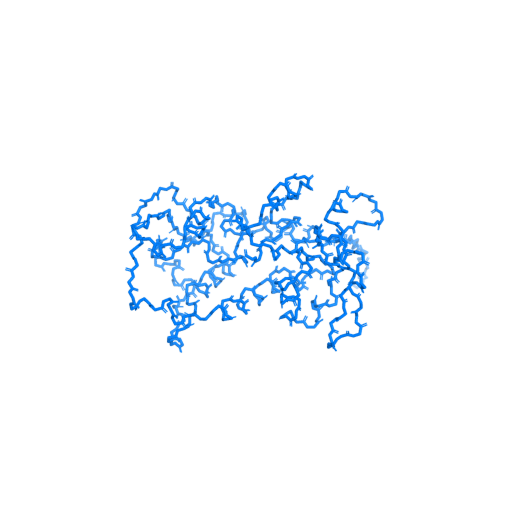.00 85.38 239 GLY A O 1
ATOM 1914 N N . PHE A 1 240 ? -4.318 -2.994 -16.578 1.00 89.00 240 PHE A N 1
ATOM 1915 C CA . PHE A 1 240 ? -3.364 -3.196 -15.478 1.00 89.00 240 PHE A CA 1
ATOM 1916 C C . PHE A 1 240 ? -3.665 -4.484 -14.696 1.00 89.00 240 PHE A C 1
ATOM 1918 O O . PHE A 1 240 ? -2.767 -5.289 -14.466 1.00 89.00 240 PHE A O 1
ATOM 1925 N N . GLU A 1 241 ? -4.930 -4.714 -14.354 1.00 89.06 241 GLU A N 1
ATOM 1926 C CA . GLU A 1 241 ? -5.383 -5.910 -13.645 1.00 89.06 241 GLU A CA 1
ATOM 1927 C C . GLU A 1 241 ? -5.176 -7.181 -14.485 1.00 89.06 241 GLU A C 1
ATOM 1929 O O . GLU A 1 241 ? -4.751 -8.203 -13.951 1.00 89.06 241 GLU A O 1
ATOM 1934 N N . THR A 1 242 ? -5.392 -7.106 -15.805 1.00 90.38 242 THR A N 1
ATOM 1935 C CA . THR A 1 242 ? -5.088 -8.204 -16.739 1.00 90.38 242 THR A CA 1
ATOM 1936 C C . THR A 1 242 ? -3.592 -8.512 -16.753 1.00 90.38 242 THR A C 1
ATOM 1938 O O . THR A 1 242 ? -3.204 -9.651 -16.530 1.00 90.38 242 THR A O 1
ATOM 1941 N N . ASN A 1 243 ? -2.743 -7.489 -16.886 1.00 92.19 243 ASN A N 1
ATOM 1942 C CA . ASN A 1 243 ? -1.290 -7.655 -16.863 1.00 92.19 243 ASN A CA 1
ATOM 1943 C C . ASN A 1 243 ? -0.808 -8.271 -15.540 1.00 92.19 243 ASN A C 1
ATOM 1945 O O . ASN A 1 243 ? 0.099 -9.099 -15.541 1.00 92.19 243 ASN A O 1
ATOM 1949 N N . MET A 1 244 ? -1.404 -7.876 -14.407 1.00 89.62 244 MET A N 1
ATOM 1950 C CA . MET A 1 244 ? -1.115 -8.458 -13.091 1.00 89.62 244 MET A CA 1
ATOM 1951 C C . MET A 1 244 ? -1.500 -9.940 -13.019 1.00 89.62 244 MET A C 1
ATOM 1953 O O . MET A 1 244 ? -0.751 -10.733 -12.444 1.00 89.62 244 MET A O 1
ATOM 1957 N N . ALA A 1 245 ? -2.635 -10.319 -13.613 1.00 87.94 245 ALA A N 1
ATOM 1958 C CA . ALA A 1 245 ? -3.052 -11.714 -13.719 1.00 87.94 245 ALA A CA 1
ATOM 1959 C C . ALA A 1 245 ? -2.084 -12.530 -14.595 1.00 87.94 245 ALA A C 1
ATOM 1961 O O . ALA A 1 245 ? -1.737 -13.656 -14.232 1.00 87.94 245 ALA A O 1
ATOM 1962 N N . ASP A 1 246 ? -1.580 -11.941 -15.683 1.00 89.94 246 ASP A N 1
ATOM 1963 C CA . ASP A 1 246 ? -0.646 -12.595 -16.604 1.00 89.94 246 ASP A CA 1
ATOM 1964 C C . ASP A 1 246 ? 0.687 -12.943 -15.931 1.00 89.94 246 ASP A C 1
ATOM 1966 O O . ASP A 1 246 ? 1.220 -14.036 -16.128 1.00 89.94 246 ASP A O 1
ATOM 1970 N N . VAL A 1 247 ? 1.216 -12.047 -15.088 1.00 90.31 247 VAL A N 1
ATOM 1971 C CA . VAL A 1 247 ? 2.497 -12.260 -14.387 1.00 90.31 247 VAL A CA 1
ATOM 1972 C C . VAL A 1 247 ? 2.390 -13.076 -13.094 1.00 90.31 247 VAL A C 1
ATOM 1974 O O . VAL A 1 247 ? 3.417 -13.374 -12.485 1.00 90.31 247 VAL A O 1
ATOM 1977 N N . LYS A 1 248 ? 1.171 -13.452 -12.675 1.00 88.06 248 LYS A N 1
ATOM 1978 C CA . LYS A 1 248 ? 0.883 -14.338 -11.527 1.00 88.06 248 LYS A CA 1
ATOM 1979 C C . LYS A 1 248 ? 1.629 -13.966 -10.234 1.00 88.06 248 LYS A C 1
ATOM 1981 O O . LYS A 1 248 ? 2.118 -14.839 -9.516 1.00 88.06 248 LYS A O 1
ATOM 1986 N N . LEU A 1 249 ? 1.732 -12.671 -9.928 1.00 90.06 249 LEU A N 1
ATOM 1987 C CA . LEU A 1 249 ? 2.370 -12.205 -8.693 1.00 90.06 249 LEU A CA 1
ATOM 1988 C C . LEU A 1 249 ? 1.467 -12.462 -7.482 1.00 90.06 249 LEU A C 1
ATOM 1990 O O . LEU A 1 249 ? 0.274 -12.160 -7.511 1.00 90.06 249 LEU A O 1
ATOM 1994 N N . THR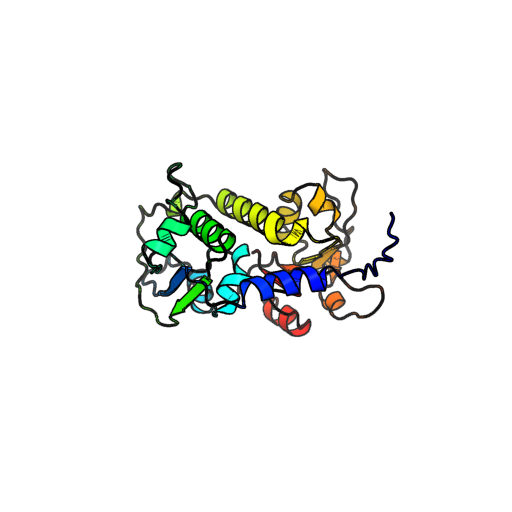 A 1 250 ? 2.045 -12.948 -6.383 1.00 91.75 250 THR A N 1
ATOM 1995 C CA . THR A 1 250 ? 1.307 -13.121 -5.129 1.00 91.75 250 THR A CA 1
ATOM 1996 C C . THR A 1 250 ? 1.230 -11.804 -4.359 1.00 91.75 250 THR A C 1
ATOM 1998 O O . THR A 1 250 ? 2.256 -11.279 -3.911 1.00 91.75 250 THR A O 1
ATOM 2001 N N . GLU A 1 251 ? 0.015 -11.299 -4.127 1.00 92.44 251 GLU A N 1
ATOM 2002 C CA . GLU A 1 251 ? -0.208 -10.101 -3.309 1.00 92.44 251 GLU A CA 1
ATOM 2003 C C . GLU A 1 251 ? 0.400 -10.250 -1.909 1.00 92.44 251 GLU A C 1
ATOM 2005 O O . GLU A 1 251 ? 0.302 -11.289 -1.244 1.00 92.44 251 GLU A O 1
ATOM 2010 N N . GLY A 1 252 ? 1.056 -9.183 -1.461 1.00 90.25 252 GLY A N 1
ATOM 2011 C CA . GLY A 1 252 ? 1.713 -9.124 -0.171 1.00 90.25 252 GLY A CA 1
ATOM 2012 C C . GLY A 1 252 ? 3.111 -9.723 -0.191 1.00 90.25 252 GLY A C 1
ATOM 2013 O O . GLY A 1 252 ? 3.868 -9.404 0.708 1.00 90.25 252 GLY A O 1
ATOM 2014 N N . TYR A 1 253 ? 3.491 -10.531 -1.184 1.00 89.25 253 TYR A N 1
ATOM 2015 C CA . TYR A 1 253 ? 4.828 -11.132 -1.256 1.00 89.25 253 TYR A CA 1
ATOM 2016 C C . TYR A 1 253 ? 5.605 -10.674 -2.485 1.00 89.25 253 TYR A C 1
ATOM 2018 O O . TYR A 1 253 ? 6.677 -10.093 -2.346 1.00 89.25 253 TYR A O 1
ATOM 2026 N N . ASP A 1 254 ? 5.064 -10.930 -3.673 1.00 92.94 254 ASP A N 1
ATOM 2027 C CA . ASP A 1 254 ? 5.709 -10.597 -4.942 1.00 92.94 254 ASP A CA 1
ATOM 2028 C C . ASP A 1 254 ? 5.303 -9.201 -5.424 1.00 92.94 254 ASP A C 1
ATOM 2030 O O . ASP A 1 254 ? 6.084 -8.539 -6.105 1.00 92.94 254 ASP A O 1
ATOM 2034 N N . CYS A 1 255 ? 4.111 -8.731 -5.042 1.00 94.44 255 CYS A N 1
ATOM 2035 C CA . CYS A 1 255 ? 3.629 -7.380 -5.318 1.00 94.44 255 CYS A CA 1
ATOM 2036 C C . CYS A 1 255 ? 3.038 -6.711 -4.072 1.00 94.44 255 CYS A C 1
ATOM 2038 O O . CYS A 1 255 ? 2.393 -7.349 -3.235 1.00 94.44 255 CYS A O 1
ATOM 2040 N N . ILE A 1 256 ? 3.261 -5.401 -3.965 1.00 96.88 256 ILE A N 1
ATOM 2041 C CA . ILE A 1 256 ? 2.758 -4.551 -2.884 1.00 96.88 256 ILE A CA 1
ATOM 2042 C C . ILE A 1 256 ? 2.072 -3.341 -3.510 1.00 96.88 256 ILE A C 1
ATOM 2044 O O . ILE A 1 256 ? 2.697 -2.614 -4.280 1.00 96.88 256 ILE A O 1
ATOM 2048 N N . TYR A 1 257 ? 0.800 -3.111 -3.192 1.00 96.12 257 TYR A N 1
ATOM 2049 C CA . TYR A 1 257 ? 0.053 -1.964 -3.709 1.00 96.12 257 TYR A CA 1
ATOM 2050 C C . TYR A 1 257 ? 0.341 -0.696 -2.903 1.00 96.12 257 TYR A C 1
ATOM 2052 O O . TYR A 1 257 ? 0.265 -0.715 -1.676 1.00 96.12 257 TYR A O 1
ATOM 2060 N N . PHE A 1 258 ? 0.637 0.401 -3.605 1.00 96.62 258 PHE A N 1
ATOM 2061 C CA . PHE A 1 258 ? 0.929 1.706 -3.001 1.00 96.62 258 PHE A CA 1
ATOM 2062 C C . PHE A 1 258 ? 0.042 2.851 -3.540 1.00 96.62 258 PHE A C 1
ATOM 2064 O O . PHE A 1 258 ? -0.103 3.876 -2.877 1.00 96.62 258 PHE A O 1
ATOM 2071 N N . ALA A 1 259 ? -0.562 2.704 -4.730 1.00 86.06 259 ALA A N 1
ATOM 2072 C CA . ALA A 1 259 ? -1.301 3.771 -5.431 1.00 86.06 259 ALA A CA 1
ATOM 2073 C C . ALA A 1 259 ? -2.837 3.692 -5.375 1.00 86.06 259 ALA A C 1
ATOM 2075 O O . ALA A 1 259 ? -3.420 2.583 -5.332 1.00 86.06 259 ALA A O 1
#